Protein AF-0000000083107211 (afdb_homodimer)

Foldseek 3Di:
DFLQDDDDLACLLVCCVVPVVVSVVLVVLVCCLVPVAPDQPLLLLLLQLLLLVVLVQQQSLQEAEPCQVVSVNDVVSSVCSVVLPPDPPDDLSSSLLSVCSNCVLPPVVVVVVPVVSVVSNVVNDDPSNVVSSNSSSVSSSVVRNVCVVRVGSNVYHHYHYDPD/DFLQDDDDLACLLVCCVVPVVVSVVLVVLVCCLVPVAPDQPLLLLLLQLLLLVVLVQQQSLQEAEPCQVVSVNDVVSSVCSVVLPPDPPDDLSSSLLSVCSNCVLPPVPVVVVPVVSVVSNVVNDDPSNVVSSNSSSVSSSVVRNVCVVRVGSNVYHHYHYDPD

Nearest PDB structures (foldseek):
  2gmy-assembly1_C  TM=8.625E-01  e=1.480E-05  Agrobacterium fabrum str. C58
  6ohi-assembly1_B  TM=7.925E-01  e=1.526E-04  Marinomonas mediterranea MMB-1
  6ohj-assembly1_B  TM=7.921E-01  e=2.507E-04  Marinomonas mediterranea MMB-1
  2prr-assembly1_E  TM=7.874E-01  e=6.437E-04  Cupriavidus pinatubonensis JMP134
  6k40-assembly3_C  TM=8.141E-01  e=7.701E-03  Deinococcus radiodurans R1 = ATCC 13939 = DSM 20539

Solvent-accessible surface area (backbone atoms only — not comparable to full-atom values): 17200 Å² total; per-residue (Å²): 123,30,76,65,49,83,61,61,62,81,37,77,63,55,63,28,70,47,28,52,65,50,38,51,24,49,48,48,29,50,49,28,48,76,72,63,47,82,58,55,65,50,36,47,49,40,19,51,39,29,33,17,58,75,46,63,13,48,31,54,55,45,45,44,50,66,55,24,59,87,59,69,39,48,70,67,58,63,74,40,32,91,38,48,91,68,52,82,91,52,53,70,60,34,33,51,35,26,49,50,28,44,29,58,72,74,38,37,71,61,52,47,70,35,62,68,60,53,56,59,45,57,75,66,36,55,49,42,47,46,44,42,48,42,54,42,45,17,49,50,51,16,52,30,40,39,33,36,47,37,43,48,39,65,83,24,75,41,68,44,74,62,91,123,122,29,76,63,48,81,62,60,61,83,38,78,62,56,63,29,70,46,29,53,64,50,37,51,24,49,49,49,27,50,49,28,48,76,72,63,49,82,57,55,64,49,36,47,48,40,19,49,40,29,32,17,57,74,46,64,14,49,30,55,56,46,46,44,50,67,55,25,58,87,58,68,38,49,70,67,58,63,74,39,34,90,38,48,89,67,52,80,91,52,54,71,60,32,32,50,35,25,48,49,26,43,28,59,71,74,39,38,71,60,53,48,70,35,61,69,58,52,56,59,44,58,76,66,36,54,50,42,47,46,42,40,50,41,53,42,44,17,50,50,51,14,52,30,40,40,32,37,46,37,44,48,39,65,82,24,75,41,67,46,74,60,91,121

Sequence (328 aa):
MSRIGTFAEDDLAGWFAKSPDLGAAIGGFSQAVYNKSRLPMRTREIARAVIAHDNECVVCVNTRDEDGLAAGVDEELYEHALQWRTWPGYSEQERLAAEFAHRFATEHTKLREDEDFWSRCSEHFSDELLADLALSCALWVGMGRVLRTLDIGQACKLTLPSRAMSRIGTFAEDDLAGWFAKSPDLGAAIGGFSQAVYNKSRLPMRTREIARAVIAHDNECVVCVNTRDEDGLAAGVDEELYEHALQWRTWPGYSEQERLAAEFAHRFATEHTKLREDEDFWSRCSEHFSDELLADLALSCALWVGMGRVLRTLDIGQACKLTLPSRA

Secondary structure (DSSP, 8-state):
-BTTB---TT-TTGGGGGSHHHHHHHHHHHHHHHHH--S-HHHHHHHHHHHHHHHT-HHHHTEEETTTGGGT--HHHHHTGGGTTT-TTS-HHHHHHHHHHHHHHH-HHHHHH-HHHHHHHHTT--HHHHHHHHHHHHHHHHHHHHHHHTT-STT--EEEPP--/-BTTB---TT-TTGGGGGSHHHHHHHHHHHHHHHHH--S-HHHHHHHHHHHHHHHT-HHHHTEEETTTGGGT--HHHHHTGGGTTT-TTS-HHHHHHHHHHHHHHH-HHHHHH-HHHHHHHHTT--HHHHHHHHHHHHHHHHHHHHHHHTT-STT--EEEPP--

Radius of gyration: 19.02 Å; Cα contacts (8 Å, |Δi|>4): 498; chains: 2; bounding box: 47×56×48 Å

InterPro domains:
  IPR003779 Alkyl hydroperoxide reductase AhpD/CMD-like [PF02627] (20-101)
  IPR029032 AhpD-like [G3DSA:1.20.1290.10] (13-157)
  IPR029032 AhpD-like [SSF69118] (11-152)

Structure (mmCIF, N/CA/C/O backbone):
data_AF-0000000083107211-model_v1
#
loop_
_entity.id
_entity.type
_entity.pdbx_description
1 polymer 'Carboxymuconolactone decarboxylase'
#
loop_
_atom_site.group_PDB
_atom_site.id
_atom_site.type_symbol
_atom_site.label_atom_id
_atom_site.label_alt_id
_atom_site.label_comp_id
_atom_site.label_asym_id
_atom_site.label_entity_id
_atom_site.label_seq_id
_atom_site.pdbx_PDB_ins_code
_atom_site.Cartn_x
_atom_site.Cartn_y
_atom_site.Cartn_z
_atom_site.occupancy
_atom_site.B_iso_or_equiv
_atom_site.auth_seq_id
_atom_site.auth_comp_id
_atom_site.auth_asym_id
_atom_site.auth_atom_id
_atom_site.pdbx_PDB_model_num
ATOM 1 N N . MET A 1 1 ? 23.393 5.705 -0.661 1 77.23 1 MET A N 1
ATOM 2 C CA . MET A 1 1 ? 22.838 5.815 0.685 1 77.23 1 MET A CA 1
ATOM 3 C C . MET A 1 1 ? 21.334 6.058 0.636 1 77.23 1 MET A C 1
ATOM 5 O O . MET A 1 1 ? 20.833 6.693 -0.293 1 77.23 1 MET A O 1
ATOM 9 N N . SER A 1 2 ? 20.668 5.495 1.662 1 86.13 2 SER A N 1
ATOM 10 C CA . SER A 1 2 ? 19.221 5.684 1.669 1 86.13 2 SER A CA 1
ATOM 11 C C . SER A 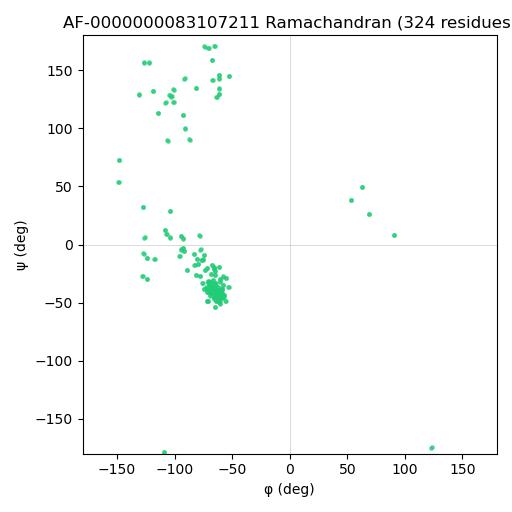1 2 ? 18.852 7.112 2.059 1 86.13 2 SER A C 1
ATOM 13 O O . SER A 1 2 ? 19.712 7.887 2.484 1 86.13 2 SER A O 1
ATOM 15 N N . ARG A 1 3 ? 17.643 7.478 1.915 1 89.64 3 ARG A N 1
ATOM 16 C CA . ARG A 1 3 ? 17.163 8.819 2.235 1 89.64 3 ARG A CA 1
ATOM 17 C C . ARG A 1 3 ? 17.035 9.01 3.743 1 89.64 3 ARG A C 1
ATOM 19 O O . ARG A 1 3 ? 16.898 10.138 4.221 1 89.64 3 ARG A O 1
ATOM 26 N N . ILE A 1 4 ? 17.117 7.851 4.479 1 90.19 4 ILE A N 1
ATOM 27 C CA . ILE A 1 4 ? 16.891 7.991 5.913 1 90.19 4 ILE A CA 1
ATOM 28 C C . ILE A 1 4 ? 18.048 7.357 6.683 1 90.19 4 ILE A C 1
ATOM 30 O O . ILE A 1 4 ? 17.836 6.703 7.706 1 90.19 4 ILE A O 1
ATOM 34 N N . GLY A 1 5 ? 19.202 7.419 6.105 1 86.12 5 GLY A N 1
ATOM 35 C CA . GLY A 1 5 ? 20.389 6.965 6.812 1 86.12 5 GLY A CA 1
ATOM 36 C C . GLY A 1 5 ? 21.146 5.879 6.072 1 86.12 5 GLY A C 1
ATOM 37 O O . GLY A 1 5 ? 20.794 5.527 4.945 1 86.12 5 GLY A O 1
ATOM 38 N N . THR A 1 6 ? 22.093 5.458 6.76 1 80.54 6 THR A N 1
ATOM 39 C CA . THR A 1 6 ? 22.947 4.423 6.188 1 80.54 6 THR A CA 1
ATOM 40 C C . THR A 1 6 ? 22.691 3.078 6.861 1 80.54 6 THR A C 1
ATOM 42 O O . THR A 1 6 ? 22.682 2.984 8.09 1 80.54 6 THR A O 1
ATOM 45 N N . PHE A 1 7 ? 22.34 2.181 6.02 1 81.06 7 PHE A N 1
ATOM 46 C CA . PHE A 1 7 ? 22.127 0.824 6.509 1 81.06 7 PHE A CA 1
ATOM 47 C C . PHE A 1 7 ? 23.031 -0.162 5.777 1 81.06 7 PHE A C 1
ATOM 49 O O . PHE A 1 7 ? 23.477 0.108 4.66 1 81.06 7 PHE A O 1
ATOM 56 N N . ALA A 1 8 ? 23.225 -1.236 6.5 1 74.77 8 ALA A N 1
ATOM 57 C CA . ALA A 1 8 ? 23.985 -2.274 5.807 1 74.77 8 ALA A CA 1
ATOM 58 C C . ALA A 1 8 ? 23.243 -2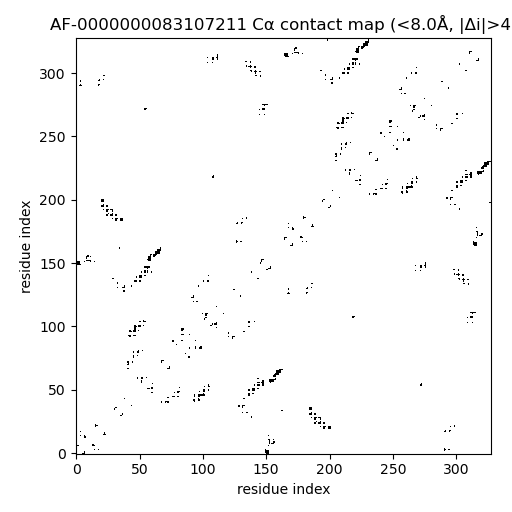.759 4.565 1 74.77 8 ALA A C 1
ATOM 60 O O . ALA A 1 8 ? 22.013 -2.848 4.564 1 74.77 8 ALA A O 1
ATOM 61 N N . GLU A 1 9 ? 23.93 -3.024 3.547 1 66.02 9 GLU A N 1
ATOM 62 C CA . GLU A 1 9 ? 23.362 -3.384 2.251 1 66.02 9 GLU A CA 1
ATOM 63 C C . GLU A 1 9 ? 22.465 -4.613 2.363 1 66.02 9 GLU A C 1
ATOM 65 O O . GLU A 1 9 ? 21.515 -4.768 1.592 1 66.02 9 GLU A O 1
ATOM 70 N N . ASP A 1 10 ? 22.77 -5.434 3.337 1 64.37 10 ASP A N 1
ATOM 71 C CA . ASP A 1 10 ? 22.042 -6.694 3.45 1 64.37 10 ASP A CA 1
ATOM 72 C C . ASP A 1 10 ? 21.069 -6.663 4.627 1 64.37 10 ASP A C 1
ATOM 74 O O . ASP A 1 10 ? 20.5 -7.692 4.996 1 64.37 10 ASP A O 1
ATOM 78 N N . ASP A 1 11 ? 20.982 -5.487 5.114 1 70.88 11 ASP A N 1
ATOM 79 C CA . ASP A 1 11 ? 20.106 -5.397 6.279 1 70.88 11 ASP A CA 1
ATOM 80 C C . ASP A 1 11 ? 18.794 -4.701 5.926 1 70.88 11 ASP A C 1
ATOM 82 O O . ASP A 1 11 ? 18.643 -3.498 6.147 1 70.88 11 ASP A O 1
ATOM 86 N N . LEU A 1 12 ? 17.875 -5.464 5.535 1 70 12 LEU A N 1
ATOM 87 C CA . LEU A 1 12 ? 16.578 -4.92 5.151 1 70 12 LEU A CA 1
ATOM 88 C C . LEU A 1 12 ? 15.803 -4.445 6.376 1 70 12 LEU A C 1
ATOM 90 O O . LEU A 1 12 ? 14.942 -3.569 6.27 1 70 12 LEU A O 1
ATOM 94 N N . ALA A 1 13 ? 16.219 -4.977 7.485 1 74.39 13 ALA A N 1
ATOM 95 C CA . ALA A 1 13 ? 15.439 -4.675 8.682 1 74.39 13 ALA A CA 1
ATOM 96 C C . ALA A 1 13 ? 16.039 -3.498 9.445 1 74.39 13 ALA A C 1
ATOM 98 O O . ALA A 1 13 ? 15.395 -2.93 10.33 1 74.39 13 ALA A O 1
ATOM 99 N N . GLY A 1 14 ? 17.177 -3.089 9.072 1 80.79 14 GLY A N 1
ATOM 100 C CA . GLY A 1 14 ? 17.851 -2.019 9.79 1 80.79 14 GLY A CA 1
ATOM 101 C C . GLY A 1 14 ? 17.067 -0.72 9.797 1 80.79 14 GLY A C 1
ATOM 102 O O . GLY A 1 14 ? 17.065 0.005 10.794 1 80.79 14 GLY A O 1
ATOM 103 N N . TRP A 1 15 ? 16.341 -0.537 8.725 1 83.42 15 TRP A N 1
ATOM 104 C CA . TRP A 1 15 ? 15.641 0.739 8.622 1 83.42 15 TRP A CA 1
ATOM 105 C C . TRP A 1 15 ? 14.406 0.756 9.516 1 83.42 15 TRP A C 1
ATOM 107 O O . TRP A 1 15 ? 13.877 1.824 9.835 1 83.42 15 TRP A O 1
ATOM 117 N N . PHE A 1 16 ? 14.004 -0.434 10.023 1 87.25 16 PHE A N 1
ATOM 118 C CA . PHE A 1 16 ? 12.874 -0.475 10.943 1 87.25 16 PHE A CA 1
ATOM 119 C C . PHE A 1 16 ? 13.211 0.237 12.248 1 87.25 16 PHE A C 1
ATOM 121 O O . PHE A 1 16 ? 12.315 0.675 12.972 1 87.25 16 PHE A O 1
ATOM 128 N N . ALA A 1 17 ? 14.482 0.366 12.488 1 88.81 17 ALA A N 1
ATOM 129 C CA . ALA A 1 17 ? 14.889 1.075 13.699 1 88.81 17 ALA A CA 1
ATOM 130 C C . ALA A 1 17 ? 14.482 2.544 13.637 1 88.81 17 ALA A C 1
ATOM 132 O O . ALA A 1 17 ? 14.317 3.193 14.673 1 88.81 17 ALA A O 1
ATOM 133 N N . LYS A 1 18 ? 14.288 3.054 12.427 1 93.46 18 LYS A N 1
ATOM 134 C CA . LYS A 1 18 ? 13.865 4.442 12.265 1 93.46 18 LYS A CA 1
ATOM 135 C C . LYS A 1 18 ? 12.397 4.617 12.644 1 93.46 18 LYS A C 1
ATOM 137 O O . LYS A 1 18 ? 11.957 5.728 12.948 1 93.46 18 LYS A O 1
ATOM 142 N N . SER A 1 19 ? 11.633 3.545 12.609 1 95.75 19 SER A N 1
ATOM 143 C CA . SER A 1 19 ? 10.224 3.544 12.989 1 95.75 19 SER A CA 1
ATOM 144 C C . SER A 1 19 ? 9.816 2.204 13.592 1 95.75 19 SER A C 1
ATOM 146 O O . SER A 1 19 ? 9.079 1.436 12.971 1 95.75 19 SER A O 1
ATOM 148 N N . PRO A 1 20 ? 10.23 1.943 14.758 1 95.57 20 PRO A N 1
ATOM 149 C CA . PRO A 1 20 ? 10.112 0.596 15.323 1 95.57 20 PRO A CA 1
ATOM 150 C C . PRO A 1 20 ? 8.665 0.115 15.403 1 95.57 20 PRO A C 1
ATOM 152 O O . PRO A 1 20 ? 8.38 -1.047 15.105 1 95.57 20 PRO A O 1
ATOM 155 N N . ASP A 1 21 ? 7.721 0.96 15.775 1 97.49 21 ASP A N 1
ATOM 156 C CA . ASP A 1 21 ? 6.333 0.533 15.929 1 97.49 21 ASP A CA 1
ATOM 157 C C . ASP A 1 21 ? 5.69 0.254 14.572 1 97.49 21 ASP A C 1
ATOM 159 O O . ASP A 1 21 ? 5.102 -0.809 14.365 1 97.49 21 ASP A O 1
ATOM 163 N N . LEU A 1 22 ? 5.834 1.181 13.618 1 98.16 22 LEU A N 1
ATOM 164 C CA . LEU A 1 22 ? 5.235 0.984 12.302 1 98.16 22 LEU A CA 1
ATOM 165 C C . LEU A 1 22 ? 5.974 -0.101 11.525 1 98.16 22 LEU A C 1
ATOM 167 O O . LEU A 1 22 ? 5.357 -0.873 10.788 1 98.16 22 LEU A O 1
ATOM 171 N N . GLY A 1 23 ? 7.317 -0.106 11.696 1 97.05 23 GLY A N 1
ATOM 172 C CA . GLY A 1 23 ? 8.101 -1.159 11.071 1 97.05 23 GLY A CA 1
ATOM 173 C C . GLY A 1 23 ? 7.706 -2.55 11.531 1 97.05 23 GLY A C 1
ATOM 174 O O . GLY A 1 23 ? 7.56 -3.461 10.714 1 97.05 23 GLY A O 1
ATOM 175 N N . ALA A 1 24 ? 7.526 -2.717 12.841 1 96.77 24 ALA A N 1
ATOM 176 C CA . ALA A 1 24 ? 7.096 -4.006 13.377 1 96.77 24 ALA A CA 1
ATOM 177 C C . ALA A 1 24 ? 5.714 -4.385 12.852 1 96.77 24 ALA A C 1
ATOM 179 O O . ALA A 1 24 ? 5.45 -5.555 12.567 1 96.77 24 ALA A O 1
ATOM 180 N N . ALA A 1 25 ? 4.844 -3.46 12.74 1 97.85 25 ALA A N 1
ATOM 181 C CA . ALA A 1 25 ? 3.469 -3.717 12.319 1 97.85 25 ALA A CA 1
ATOM 182 C C . ALA A 1 25 ? 3.412 -4.126 10.85 1 97.85 25 ALA A C 1
ATOM 184 O O . ALA A 1 25 ? 2.719 -5.08 10.491 1 97.85 25 ALA A O 1
ATOM 185 N N . ILE A 1 26 ? 4.158 -3.434 9.962 1 97.82 26 ILE A N 1
ATOM 186 C CA . ILE A 1 26 ? 4.151 -3.844 8.562 1 97.82 26 ILE A CA 1
ATOM 187 C C . ILE A 1 26 ? 4.893 -5.17 8.409 1 97.82 26 ILE A C 1
ATOM 189 O O . ILE A 1 26 ? 4.542 -5.99 7.557 1 97.82 26 ILE A O 1
ATOM 193 N N . GLY A 1 27 ? 5.903 -5.379 9.265 1 96.38 27 GLY A N 1
ATOM 194 C CA . GLY A 1 27 ? 6.527 -6.692 9.3 1 96.38 27 GLY A CA 1
ATOM 195 C C . GLY A 1 27 ? 5.551 -7.808 9.623 1 96.38 27 GLY A C 1
ATOM 196 O O . GLY A 1 27 ? 5.596 -8.876 9.01 1 96.38 27 GLY A O 1
ATOM 197 N N . GLY A 1 28 ? 4.685 -7.597 10.622 1 97.04 28 GLY A N 1
ATOM 198 C CA . GLY A 1 28 ? 3.636 -8.554 10.936 1 97.04 28 GLY A CA 1
ATOM 199 C C . GLY A 1 28 ? 2.685 -8.797 9.78 1 97.04 28 GLY A C 1
ATOM 200 O O . GLY A 1 28 ? 2.281 -9.935 9.53 1 97.04 28 GLY A O 1
ATOM 201 N N . PHE A 1 29 ? 2.328 -7.764 9.099 1 98.36 29 PHE A N 1
ATOM 202 C CA . PHE A 1 29 ? 1.485 -7.887 7.916 1 98.36 29 PHE A CA 1
ATOM 203 C C . PHE A 1 29 ? 2.189 -8.694 6.832 1 98.36 29 PHE A C 1
ATOM 205 O O . PHE A 1 29 ? 1.584 -9.571 6.211 1 98.36 29 PHE A O 1
ATOM 212 N N . SER A 1 30 ? 3.471 -8.413 6.607 1 97.09 30 SER A N 1
ATOM 213 C CA . SER A 1 30 ? 4.269 -9.177 5.653 1 97.09 30 SER A CA 1
ATOM 214 C C . SER A 1 30 ? 4.294 -10.658 6.014 1 97.09 30 SER A C 1
ATOM 216 O O . SER A 1 30 ? 4.11 -11.517 5.149 1 97.09 30 SER A O 1
ATOM 218 N N . GLN A 1 31 ? 4.46 -10.931 7.269 1 96.96 31 GLN A N 1
ATOM 219 C CA . GLN A 1 31 ? 4.483 -12.32 7.716 1 96.96 31 GLN A CA 1
ATOM 220 C C . GLN A 1 31 ? 3.154 -13.013 7.425 1 96.96 31 GLN A C 1
ATOM 222 O O . GLN A 1 31 ? 3.131 -14.169 7 1 96.96 31 GLN A O 1
ATOM 227 N N . ALA A 1 32 ? 2.049 -12.345 7.66 1 98.06 32 ALA A N 1
ATOM 228 C CA . ALA A 1 32 ? 0.735 -12.922 7.39 1 98.06 32 ALA A CA 1
ATOM 229 C C . ALA A 1 32 ? 0.56 -13.215 5.902 1 98.06 32 ALA A C 1
ATOM 231 O O . ALA A 1 32 ? 0.06 -14.279 5.527 1 98.06 32 ALA A O 1
ATOM 232 N N . VAL A 1 33 ? 0.98 -12.342 5.031 1 98.13 33 VAL A N 1
ATOM 233 C CA . VAL A 1 33 ? 0.833 -12.482 3.586 1 98.13 33 VAL A CA 1
ATOM 234 C C . VAL A 1 33 ? 1.633 -13.688 3.1 1 98.13 33 VAL A C 1
ATOM 236 O O . VAL A 1 33 ? 1.146 -14.478 2.287 1 98.13 33 VAL A O 1
ATOM 239 N N . TYR A 1 34 ? 2.782 -13.898 3.631 1 97.2 34 TYR A N 1
ATOM 240 C CA . TYR A 1 34 ? 3.661 -14.928 3.088 1 97.2 34 TYR A CA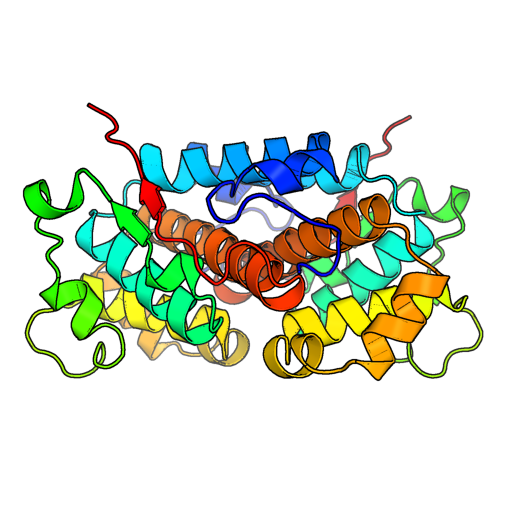 1
ATOM 241 C C . TYR A 1 34 ? 3.402 -16.273 3.756 1 97.2 34 TYR A C 1
ATOM 243 O O . TYR A 1 34 ? 3.607 -17.325 3.146 1 97.2 34 TYR A O 1
ATOM 251 N N . ASN A 1 35 ? 2.812 -16.273 4.972 1 96.72 35 ASN A N 1
ATOM 252 C CA . ASN A 1 35 ? 2.758 -17.531 5.709 1 96.72 35 ASN A CA 1
ATOM 253 C C . ASN A 1 35 ? 1.32 -17.982 5.945 1 96.72 35 ASN A C 1
ATOM 255 O O . ASN A 1 35 ? 1.077 -19.134 6.31 1 96.72 35 ASN A O 1
ATOM 259 N N . LYS A 1 36 ? 0.401 -17.109 5.708 1 97.12 36 LYS A N 1
ATOM 260 C CA . LYS A 1 36 ? -0.964 -17.471 6.081 1 97.12 36 LYS A CA 1
ATOM 261 C C . LYS A 1 36 ? -1.917 -17.308 4.901 1 97.12 36 LYS A C 1
ATOM 263 O O . LYS A 1 36 ? -3.101 -17.638 5.002 1 97.12 36 LYS A O 1
ATOM 268 N N . SER A 1 37 ? -1.45 -16.728 3.789 1 96.79 37 SER A N 1
ATOM 269 C CA . SER A 1 37 ? -2.282 -16.577 2.6 1 96.79 37 SER A CA 1
ATOM 270 C C . SER A 1 37 ? -2.722 -17.932 2.057 1 96.79 37 SER A C 1
ATOM 272 O O . SER A 1 37 ? -1.956 -18.897 2.085 1 96.79 37 SER A O 1
ATOM 274 N N . ARG A 1 38 ? -3.92 -18.034 1.499 1 97.89 38 ARG A N 1
ATOM 275 C CA . ARG A 1 38 ? -4.46 -19.265 0.93 1 97.89 38 ARG A CA 1
ATOM 276 C C . ARG A 1 38 ? -4.134 -19.371 -0.556 1 97.89 38 ARG A C 1
ATOM 278 O O . ARG A 1 38 ? -4.406 -20.396 -1.184 1 97.89 38 ARG A O 1
ATOM 285 N N . LEU A 1 39 ? -3.531 -18.312 -1.16 1 98.08 39 LEU A N 1
ATOM 286 C CA . LEU A 1 39 ? -3.163 -18.344 -2.572 1 98.08 39 LEU A CA 1
ATOM 287 C C . LEU A 1 39 ? -2.15 -19.451 -2.844 1 98.08 39 LEU A C 1
ATOM 289 O O . LEU A 1 39 ? -1.179 -19.606 -2.101 1 98.08 39 LEU A O 1
ATOM 293 N N . PRO A 1 40 ? -2.386 -20.233 -3.943 1 97.79 40 PRO A N 1
ATOM 294 C CA . PRO A 1 40 ? -1.282 -21.101 -4.359 1 97.79 40 PRO A CA 1
ATOM 295 C C . PRO A 1 40 ? 0.026 -20.339 -4.557 1 97.79 40 PRO A C 1
ATOM 297 O O . PRO A 1 40 ? 0.016 -19.206 -5.046 1 97.79 40 PRO A O 1
ATOM 300 N N . MET A 1 41 ? 1.128 -20.946 -4.247 1 97.42 41 MET A N 1
ATOM 301 C CA . MET A 1 41 ? 2.408 -20.245 -4.196 1 97.42 41 MET A CA 1
ATOM 302 C C . MET A 1 41 ? 2.755 -19.645 -5.554 1 97.42 41 MET A C 1
ATOM 304 O O . MET A 1 41 ? 3.226 -18.509 -5.635 1 97.42 41 MET A O 1
ATOM 308 N N . ARG A 1 42 ? 2.53 -20.331 -6.612 1 98.23 42 ARG A N 1
ATOM 309 C CA . ARG A 1 42 ? 2.851 -19.816 -7.939 1 98.23 42 ARG A CA 1
ATOM 310 C C . ARG A 1 42 ? 2.008 -18.588 -8.268 1 98.23 42 ARG A C 1
ATOM 312 O O . ARG A 1 42 ? 2.507 -17.626 -8.856 1 98.23 42 ARG A O 1
ATOM 319 N N . THR A 1 43 ? 0.69 -18.623 -7.856 1 98.68 43 THR A N 1
ATOM 320 C CA . THR A 1 43 ? -0.214 -17.499 -8.073 1 98.68 43 THR A CA 1
ATOM 321 C C . THR A 1 43 ? 0.24 -16.279 -7.277 1 98.68 43 THR A C 1
ATOM 323 O O . THR A 1 43 ? 0.309 -15.171 -7.814 1 98.68 43 THR A O 1
ATOM 326 N N . ARG A 1 44 ? 0.647 -16.512 -6.092 1 98.47 44 ARG A N 1
ATOM 327 C CA . ARG A 1 44 ? 1.122 -15.437 -5.227 1 98.47 44 ARG A CA 1
ATOM 328 C C . ARG A 1 44 ? 2.404 -14.819 -5.775 1 98.47 44 ARG A C 1
ATOM 330 O O . ARG A 1 44 ? 2.518 -13.595 -5.871 1 98.47 44 ARG A O 1
ATOM 337 N N . GLU A 1 45 ? 3.32 -15.607 -6.196 1 98.59 45 GLU A N 1
ATOM 338 C CA . GLU A 1 45 ? 4.648 -15.128 -6.569 1 98.59 45 GLU A CA 1
ATOM 339 C C . GLU A 1 45 ? 4.61 -14.375 -7.896 1 98.59 45 GLU A C 1
ATOM 341 O O . GLU A 1 45 ? 5.35 -13.409 -8.089 1 98.59 45 GLU A O 1
ATOM 346 N N . ILE A 1 46 ? 3.806 -14.824 -8.809 1 98.84 46 ILE A N 1
ATOM 347 C CA . ILE A 1 46 ? 3.767 -14.088 -10.068 1 98.84 46 ILE A CA 1
ATOM 348 C C . ILE A 1 46 ? 3.124 -12.72 -9.847 1 98.84 46 ILE A C 1
ATOM 350 O O . ILE A 1 46 ? 3.568 -11.72 -10.415 1 98.84 46 ILE A O 1
ATOM 354 N N . ALA A 1 47 ? 2.044 -12.644 -9.016 1 98.9 47 ALA A N 1
ATOM 355 C CA . ALA A 1 47 ? 1.456 -11.35 -8.675 1 98.9 47 ALA A CA 1
ATOM 356 C C . ALA A 1 47 ? 2.483 -10.44 -8.007 1 98.9 47 ALA A C 1
ATOM 358 O O . ALA A 1 47 ? 2.612 -9.268 -8.369 1 98.9 47 ALA A O 1
ATOM 359 N N . ARG A 1 48 ? 3.254 -10.989 -7.084 1 98.8 48 ARG A N 1
ATOM 360 C CA . ARG A 1 48 ? 4.29 -10.239 -6.379 1 98.8 48 ARG A CA 1
ATOM 361 C C . ARG A 1 48 ? 5.34 -9.71 -7.351 1 98.8 48 ARG A C 1
ATOM 363 O O . ARG A 1 48 ? 5.723 -8.541 -7.282 1 98.8 48 ARG A O 1
ATOM 370 N N . ALA A 1 49 ? 5.809 -10.543 -8.22 1 98.76 49 ALA A N 1
ATOM 371 C CA . ALA A 1 49 ? 6.866 -10.183 -9.162 1 98.76 49 ALA A CA 1
ATOM 372 C C . ALA A 1 49 ? 6.412 -9.065 -10.096 1 98.76 49 ALA A C 1
ATOM 374 O O . ALA A 1 49 ? 7.177 -8.143 -10.389 1 98.76 49 ALA A O 1
ATOM 375 N N . VAL A 1 50 ? 5.174 -9.132 -10.55 1 98.88 50 VAL A N 1
ATOM 376 C CA . VAL A 1 50 ? 4.645 -8.117 -11.455 1 98.88 50 VAL A CA 1
ATOM 377 C C . VAL A 1 50 ? 4.603 -6.765 -10.747 1 98.88 50 VAL A C 1
ATOM 379 O O . VAL A 1 50 ? 5.054 -5.756 -11.294 1 98.88 50 VAL A O 1
ATOM 382 N N . ILE A 1 51 ? 4.178 -6.702 -9.501 1 98.78 51 ILE A N 1
ATOM 383 C CA . ILE A 1 51 ? 4.106 -5.451 -8.754 1 98.78 51 ILE A CA 1
ATOM 384 C C . ILE A 1 51 ? 5.516 -4.946 -8.457 1 98.78 51 ILE A C 1
ATOM 386 O O . ILE A 1 51 ? 5.766 -3.738 -8.476 1 98.78 51 ILE A O 1
ATOM 390 N N . ALA A 1 52 ? 6.435 -5.882 -8.178 1 98.4 52 ALA A N 1
ATOM 391 C CA . ALA A 1 52 ? 7.819 -5.484 -7.935 1 98.4 52 ALA A CA 1
ATOM 392 C C . ALA A 1 52 ? 8.385 -4.713 -9.124 1 98.4 52 ALA A C 1
ATOM 394 O O . ALA A 1 52 ? 9.05 -3.689 -8.948 1 98.4 52 ALA A O 1
ATOM 395 N N . HIS A 1 53 ? 8.107 -5.19 -10.312 1 98.49 53 HIS A N 1
ATOM 396 C CA . HIS A 1 53 ? 8.561 -4.51 -11.52 1 98.49 53 HIS A CA 1
ATOM 397 C C . HIS A 1 53 ? 7.859 -3.168 -11.694 1 98.49 53 HIS A C 1
ATOM 399 O O . HIS A 1 53 ? 8.493 -2.173 -12.054 1 98.49 53 HIS A O 1
ATOM 405 N N . ASP A 1 54 ? 6.551 -3.14 -11.4 1 98.25 54 ASP A N 1
ATOM 406 C CA . ASP A 1 54 ? 5.793 -1.9 -11.537 1 98.25 54 ASP A CA 1
ATOM 407 C C . ASP A 1 54 ? 6.294 -0.839 -10.56 1 98.25 54 ASP A C 1
ATOM 409 O O . ASP A 1 54 ? 6.286 0.354 -10.872 1 98.25 54 ASP A O 1
ATOM 413 N N . ASN A 1 55 ? 6.74 -1.281 -9.411 1 97.97 55 ASN A N 1
ATOM 414 C CA . ASN A 1 55 ? 7.278 -0.376 -8.402 1 97.97 55 ASN A CA 1
ATOM 415 C C . ASN A 1 55 ? 8.723 0.008 -8.705 1 97.97 55 ASN A C 1
ATOM 417 O O . ASN A 1 55 ? 9.278 0.907 -8.071 1 97.97 55 ASN A O 1
ATOM 421 N N . GLU A 1 56 ? 9.362 -0.723 -9.66 1 97.18 56 GLU A N 1
ATOM 422 C CA . GLU A 1 56 ? 10.796 -0.59 -9.901 1 97.18 56 GLU A CA 1
ATOM 423 C C . GLU A 1 56 ? 11.592 -0.779 -8.612 1 97.18 56 GLU A C 1
ATOM 425 O O . GLU A 1 56 ? 12.512 -0.01 -8.327 1 97.18 56 GLU A O 1
ATOM 430 N N . CYS A 1 57 ? 11.187 -1.661 -7.792 1 95.87 57 CYS A N 1
ATOM 431 C CA . CYS A 1 57 ? 11.848 -1.983 -6.532 1 95.87 57 CYS A CA 1
ATOM 432 C C . CYS A 1 57 ? 12.833 -3.132 -6.711 1 95.87 57 CYS A C 1
ATOM 434 O O . CYS A 1 57 ? 12.428 -4.289 -6.837 1 95.87 57 CYS A O 1
ATOM 436 N N . VAL A 1 58 ? 14.082 -2.897 -6.616 1 93.19 58 VAL A N 1
ATOM 437 C CA . VAL A 1 58 ? 15.135 -3.848 -6.959 1 93.19 58 VAL A CA 1
ATOM 438 C C . VAL A 1 58 ? 15.138 -5 -5.956 1 93.19 58 VAL A C 1
ATOM 440 O O . VAL A 1 58 ? 15.218 -6.168 -6.343 1 93.19 58 VAL A O 1
ATOM 443 N N . VAL A 1 59 ? 14.953 -4.709 -4.695 1 92.47 59 VAL A N 1
ATOM 444 C CA . VAL A 1 59 ? 14.955 -5.764 -3.687 1 92.47 59 VAL A CA 1
ATOM 445 C C . VAL A 1 59 ? 13.741 -6.67 -3.884 1 92.47 59 VAL A C 1
ATOM 447 O O . VAL A 1 59 ? 13.834 -7.888 -3.718 1 92.47 59 VAL A O 1
ATOM 450 N N . CYS A 1 60 ? 12.605 -6.146 -4.258 1 96.17 60 CYS A N 1
ATOM 451 C CA . CYS A 1 60 ? 11.395 -6.933 -4.473 1 96.17 60 CYS A CA 1
ATOM 452 C C . CYS A 1 60 ? 11.531 -7.816 -5.707 1 96.17 60 CYS A C 1
ATOM 454 O O . CYS A 1 60 ? 11.073 -8.96 -5.71 1 96.17 60 CYS A O 1
ATOM 456 N N . VAL A 1 61 ? 12.196 -7.277 -6.746 1 96.75 61 VAL A N 1
ATOM 457 C CA . VAL A 1 61 ? 12.419 -8.037 -7.971 1 96.75 61 VAL A CA 1
ATOM 458 C C . VAL A 1 61 ? 13.378 -9.193 -7.695 1 96.75 61 VAL A C 1
ATOM 460 O O . VAL A 1 61 ? 13.203 -10.293 -8.223 1 96.75 61 VAL A O 1
ATOM 463 N N . ASN A 1 62 ? 14.288 -8.995 -6.802 1 94.43 62 ASN A N 1
ATOM 464 C CA . ASN A 1 62 ? 15.331 -9.975 -6.519 1 94.43 62 ASN A CA 1
ATOM 465 C C . ASN A 1 62 ? 14.942 -10.889 -5.361 1 94.43 62 ASN A C 1
ATOM 467 O O . ASN A 1 62 ? 15.754 -11.693 -4.899 1 94.43 62 ASN A O 1
ATOM 471 N N . THR A 1 63 ? 13.815 -10.842 -4.884 1 94.98 63 THR A N 1
ATOM 472 C CA . THR A 1 63 ? 13.34 -11.681 -3.79 1 94.98 63 THR A CA 1
ATOM 473 C C . THR A 1 63 ? 12.91 -13.051 -4.307 1 94.98 63 THR A C 1
ATOM 475 O O . THR A 1 63 ? 12.258 -13.151 -5.348 1 94.98 63 THR A O 1
ATOM 478 N N . ARG A 1 64 ? 13.336 -14.095 -3.602 1 96.22 64 ARG A N 1
ATOM 479 C CA . ARG A 1 64 ? 12.902 -15.466 -3.853 1 96.22 64 ARG A CA 1
ATOM 480 C C . ARG A 1 64 ? 12.375 -16.115 -2.577 1 96.22 64 ARG A C 1
ATOM 482 O O . ARG A 1 64 ? 12.636 -15.63 -1.474 1 96.22 64 ARG A O 1
ATOM 489 N N . ASP A 1 65 ? 11.577 -17.087 -2.806 1 94.73 65 ASP A N 1
ATOM 490 C CA . ASP A 1 65 ? 11.063 -17.883 -1.696 1 94.73 65 ASP A CA 1
ATOM 491 C C . ASP A 1 65 ? 11.816 -19.206 -1.574 1 94.73 65 ASP A C 1
ATOM 493 O O . ASP A 1 65 ? 11.848 -19.997 -2.519 1 94.73 65 ASP A O 1
ATOM 497 N N . GLU A 1 66 ? 12.38 -19.418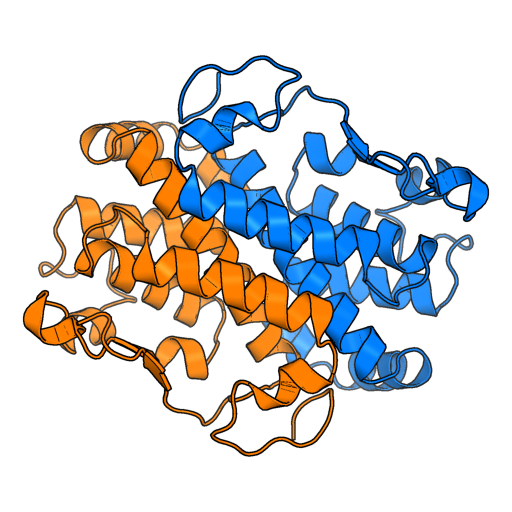 -0.413 1 94.83 66 GLU A N 1
ATOM 498 C CA . GLU A 1 66 ? 13.179 -20.621 -0.198 1 94.83 66 GLU A CA 1
ATOM 499 C C . GLU A 1 66 ? 12.379 -21.88 -0.516 1 94.83 66 GLU A C 1
ATOM 501 O O . GLU A 1 66 ? 12.936 -22.874 -0.988 1 94.83 66 GLU A O 1
ATOM 506 N N . ASP A 1 67 ? 11.128 -21.867 -0.378 1 96.19 67 ASP A N 1
ATOM 507 C CA . ASP A 1 67 ? 10.26 -23.013 -0.635 1 96.19 67 ASP A CA 1
ATOM 508 C C . ASP A 1 67 ? 9.728 -22.989 -2.066 1 96.19 67 ASP A C 1
ATOM 510 O O . ASP A 1 67 ? 8.891 -23.814 -2.437 1 96.19 67 ASP A O 1
ATOM 514 N N . GLY A 1 68 ? 10.183 -22.037 -2.858 1 95.96 68 GLY A N 1
ATOM 515 C CA . GLY A 1 68 ? 9.628 -21.784 -4.178 1 95.96 68 GLY A CA 1
ATOM 516 C C . GLY A 1 68 ? 9.772 -22.964 -5.121 1 95.96 68 GLY A C 1
ATOM 517 O O . GLY A 1 68 ? 8.787 -23.427 -5.7 1 95.96 68 GLY A O 1
ATOM 518 N N . LEU A 1 69 ? 10.927 -23.503 -5.188 1 94.82 69 LEU A N 1
ATOM 519 C CA . LEU A 1 69 ? 11.181 -24.569 -6.151 1 94.82 69 LEU A CA 1
ATOM 520 C C . LEU A 1 69 ? 10.309 -25.785 -5.859 1 94.82 69 LEU A C 1
ATOM 522 O O . LEU A 1 69 ? 9.753 -26.391 -6.778 1 94.82 69 LEU A O 1
ATOM 526 N N . ALA A 1 70 ? 10.154 -26.123 -4.592 1 95.18 70 ALA A N 1
ATOM 527 C CA . ALA A 1 70 ? 9.342 -27.269 -4.189 1 95.18 70 ALA A CA 1
ATOM 528 C C . ALA A 1 70 ? 7.87 -27.042 -4.52 1 95.18 70 ALA A C 1
ATOM 530 O O . ALA A 1 70 ? 7.114 -27.998 -4.706 1 95.18 70 ALA A O 1
ATOM 531 N N . ALA A 1 71 ? 7.531 -25.796 -4.705 1 95.04 71 ALA A N 1
ATOM 532 C CA . ALA A 1 71 ? 6.14 -25.447 -4.98 1 95.04 71 ALA A CA 1
ATOM 533 C C . ALA A 1 71 ? 5.939 -25.114 -6.456 1 95.04 71 ALA A C 1
ATOM 535 O O . ALA A 1 71 ? 4.893 -24.588 -6.844 1 95.04 71 ALA A O 1
ATOM 536 N N . GLY A 1 72 ? 7.024 -25.326 -7.254 1 95.74 72 GLY A N 1
ATOM 537 C CA . GLY A 1 72 ? 6.909 -25.129 -8.69 1 95.74 72 GLY A CA 1
ATOM 538 C C . GLY A 1 72 ? 7.249 -23.716 -9.128 1 95.74 72 GLY A C 1
ATOM 539 O O . GLY A 1 72 ? 6.985 -23.334 -10.269 1 95.74 72 GLY A O 1
ATOM 540 N N . VAL A 1 73 ? 7.736 -22.992 -8.185 1 97.61 73 VAL A N 1
ATOM 541 C CA . VAL A 1 73 ? 8.189 -21.646 -8.523 1 97.61 73 VAL A CA 1
ATOM 542 C C . VAL A 1 73 ? 9.666 -21.68 -8.909 1 97.61 73 VAL A C 1
ATOM 544 O O . VAL A 1 73 ? 10.542 -21.59 -8.045 1 97.61 73 VAL A O 1
ATOM 547 N N . ASP A 1 74 ? 9.917 -21.678 -10.185 1 96.27 74 ASP A N 1
ATOM 548 C CA . ASP A 1 74 ? 11.29 -21.68 -10.68 1 96.27 74 ASP A CA 1
ATOM 549 C C . ASP A 1 74 ? 11.654 -20.33 -11.296 1 96.27 74 ASP A C 1
ATOM 551 O O . ASP A 1 74 ? 10.84 -19.405 -11.301 1 96.27 74 ASP A O 1
ATOM 555 N N . GLU A 1 75 ? 12.868 -20.257 -11.788 1 97.12 75 GLU A N 1
ATOM 556 C CA . GLU A 1 75 ? 13.354 -18.97 -12.279 1 97.12 75 GLU A CA 1
ATOM 557 C C . GLU A 1 75 ? 12.606 -18.542 -13.538 1 97.12 75 GLU A C 1
ATOM 559 O O . GLU A 1 75 ? 12.515 -17.349 -13.836 1 97.12 75 GLU A O 1
ATOM 564 N N . GLU A 1 76 ? 12.038 -19.458 -14.33 1 97.54 76 GLU A N 1
ATOM 565 C CA . GLU A 1 76 ? 11.275 -19.121 -15.528 1 97.54 76 GLU A CA 1
ATOM 566 C C . GLU A 1 76 ? 10.041 -18.293 -15.182 1 97.54 76 GLU A C 1
ATOM 568 O O . GLU A 1 76 ? 9.653 -17.401 -15.938 1 97.54 76 GLU A O 1
ATOM 573 N N . LEU A 1 77 ? 9.466 -18.654 -14.046 1 98.21 77 LEU A N 1
ATOM 574 C CA . LEU A 1 77 ? 8.314 -17.879 -13.599 1 98.21 77 LEU A CA 1
ATOM 575 C C . LEU A 1 77 ? 8.677 -16.405 -13.448 1 98.21 77 LEU A C 1
ATOM 577 O O . LEU A 1 77 ? 7.946 -15.53 -13.919 1 98.21 77 LEU A O 1
ATOM 581 N N . TYR A 1 78 ? 9.792 -16.105 -12.848 1 97.84 78 TYR A N 1
ATOM 582 C CA . TYR A 1 78 ? 10.228 -14.738 -12.588 1 97.84 78 TYR A CA 1
ATOM 583 C C . TYR A 1 78 ? 10.715 -14.068 -13.867 1 97.84 78 TYR A C 1
ATOM 585 O O . TYR A 1 78 ? 10.451 -12.885 -14.094 1 97.84 78 TYR A O 1
ATOM 593 N N . GLU A 1 79 ? 11.388 -14.803 -14.686 1 97.83 79 GLU A N 1
ATOM 594 C CA . GLU A 1 79 ? 11.986 -14.263 -15.904 1 97.83 79 GLU A CA 1
ATOM 595 C C . GLU A 1 79 ? 10.914 -13.771 -16.873 1 97.83 79 GLU A C 1
ATOM 597 O O . GLU A 1 79 ? 11.149 -12.839 -17.645 1 97.83 79 GLU A O 1
ATOM 602 N N . HIS A 1 80 ? 9.72 -14.332 -16.785 1 98.52 80 HIS A N 1
ATOM 603 C CA . HIS A 1 80 ? 8.666 -13.993 -17.735 1 98.52 80 HIS A CA 1
ATOM 604 C C . HIS A 1 80 ? 7.58 -13.149 -17.076 1 98.52 80 HIS A C 1
ATOM 606 O O . HIS A 1 80 ? 6.486 -13 -17.624 1 98.52 80 HIS A O 1
ATOM 612 N N . ALA A 1 81 ? 7.83 -12.649 -15.927 1 98.37 81 ALA A N 1
ATOM 613 C CA . ALA A 1 81 ? 6.828 -11.906 -15.168 1 98.37 81 ALA A CA 1
ATOM 614 C C . ALA A 1 81 ? 6.231 -10.778 -16.005 1 98.37 81 ALA A C 1
ATOM 616 O O . ALA A 1 81 ? 5.024 -10.528 -15.951 1 98.37 81 ALA A O 1
ATOM 617 N N . LEU A 1 82 ? 6.966 -10.095 -16.859 1 97.59 82 LEU A N 1
ATOM 618 C CA . LEU A 1 82 ? 6.482 -8.977 -17.661 1 97.59 82 LEU A CA 1
ATOM 619 C C . LEU A 1 82 ? 5.781 -9.475 -18.921 1 97.59 82 LEU A C 1
ATOM 621 O O . LEU A 1 82 ? 5.167 -8.689 -19.646 1 97.59 82 LEU A O 1
ATOM 625 N N . GLN A 1 83 ? 5.864 -10.76 -19.17 1 98.44 83 GLN A N 1
ATOM 626 C CA . GLN A 1 83 ? 5.157 -11.383 -20.284 1 98.44 83 GLN A CA 1
ATOM 627 C C . GLN A 1 83 ? 3.938 -12.16 -19.797 1 98.44 83 GLN A C 1
ATOM 629 O O . GLN A 1 83 ? 3.564 -13.175 -20.389 1 98.44 83 GLN A O 1
ATOM 634 N N . TRP A 1 84 ? 3.369 -11.718 -18.687 1 97.92 84 TRP A N 1
ATOM 635 C CA . TRP A 1 84 ? 2.284 -12.463 -18.056 1 97.92 84 TRP A CA 1
ATOM 636 C C . TRP A 1 84 ? 1.085 -12.575 -18.991 1 97.92 84 TRP A C 1
ATOM 638 O O . TRP A 1 84 ? 0.301 -13.522 -18.895 1 97.92 84 TRP A O 1
ATOM 648 N N . ARG A 1 85 ? 0.96 -11.773 -19.964 1 97.79 85 ARG A N 1
ATOM 649 C CA . ARG A 1 85 ? -0.178 -11.806 -20.877 1 97.79 85 ARG A CA 1
ATOM 650 C C . ARG A 1 85 ? -0.037 -12.94 -21.886 1 97.79 85 ARG A C 1
ATOM 652 O O . ARG A 1 85 ? -1.036 -13.487 -22.358 1 97.79 85 ARG A O 1
ATOM 659 N N . THR A 1 86 ? 1.254 -13.315 -22.172 1 97.97 86 THR A N 1
ATOM 660 C CA . THR A 1 86 ? 1.408 -14.109 -23.386 1 97.97 86 THR A CA 1
ATOM 661 C C . THR A 1 86 ? 2.182 -15.392 -23.099 1 97.97 86 THR A C 1
ATOM 663 O O . THR A 1 86 ? 2.055 -16.377 -23.83 1 97.97 86 THR A O 1
ATOM 666 N N . TRP A 1 87 ? 3.031 -15.439 -22.116 1 98.13 87 TRP A N 1
ATOM 667 C CA . TRP A 1 87 ? 3.853 -16.618 -21.868 1 98.13 87 TRP A CA 1
ATOM 668 C C . TRP A 1 87 ? 2.983 -17.833 -21.562 1 98.13 87 TRP A C 1
ATOM 670 O O . TRP A 1 87 ? 2.094 -17.769 -20.709 1 98.13 87 TRP A O 1
ATOM 680 N N . PRO A 1 88 ? 3.198 -18.919 -22.199 1 98.15 88 PRO A N 1
ATOM 681 C CA . PRO A 1 88 ? 2.318 -20.081 -22.05 1 98.15 88 PRO A CA 1
ATOM 682 C C . PRO A 1 88 ? 2.522 -20.809 -20.724 1 98.15 88 PRO A C 1
ATOM 684 O O . PRO A 1 88 ? 1.729 -21.685 -20.368 1 98.15 88 PRO A O 1
ATOM 687 N N . GLY A 1 89 ? 3.543 -20.487 -19.939 1 98.03 89 GLY A N 1
ATOM 688 C CA . GLY A 1 89 ? 3.871 -21.193 -18.71 1 98.03 89 GLY A CA 1
ATOM 689 C C . GLY A 1 89 ? 2.963 -20.826 -17.551 1 98.03 89 GLY A C 1
ATOM 690 O O . GLY A 1 89 ? 3.029 -21.442 -16.485 1 98.03 89 GLY A O 1
ATOM 691 N N . TYR A 1 90 ? 2.059 -19.867 -17.778 1 98.56 90 TYR A N 1
ATOM 692 C CA . TYR A 1 90 ? 1.139 -19.477 -16.715 1 98.56 90 TYR A CA 1
ATOM 693 C C . TYR A 1 90 ? -0.232 -20.111 -16.92 1 98.56 90 TYR A C 1
ATOM 695 O O . TYR A 1 90 ? -0.73 -20.178 -18.046 1 98.56 90 TYR A O 1
ATOM 703 N N . SER A 1 91 ? -0.789 -20.679 -15.843 1 98.2 91 SER A N 1
ATOM 704 C CA . SER A 1 91 ? -2.199 -21.057 -15.858 1 98.2 91 SER A CA 1
ATOM 705 C C . SER A 1 91 ? -3.099 -19.831 -15.966 1 98.2 91 SER A C 1
ATOM 707 O O . SER A 1 91 ? -2.635 -18.699 -15.814 1 98.2 91 SER A O 1
ATOM 709 N N . GLU A 1 92 ? -4.335 -20.019 -16.17 1 98.26 92 GLU A N 1
ATOM 710 C CA . GLU A 1 92 ? -5.278 -18.908 -16.262 1 98.26 92 GLU A CA 1
ATOM 711 C C . GLU A 1 92 ? -5.383 -18.163 -14.934 1 98.26 92 GLU A C 1
ATOM 713 O O . GLU A 1 92 ? -5.46 -16.933 -14.911 1 98.26 92 GLU A O 1
ATOM 718 N N . GLN A 1 93 ? -5.418 -18.882 -13.797 1 98.69 93 GLN A N 1
ATOM 719 C CA . GLN A 1 93 ? -5.481 -18.234 -12.492 1 98.69 93 GLN A CA 1
ATOM 720 C C . GLN A 1 93 ? -4.251 -17.363 -12.249 1 98.69 93 GLN A C 1
ATOM 722 O O . GLN A 1 93 ? -4.366 -16.244 -11.746 1 98.69 93 GLN A O 1
ATOM 727 N N . GLU A 1 94 ? -3.04 -17.872 -12.646 1 98.78 94 GLU A N 1
ATOM 728 C CA . GLU A 1 94 ? -1.801 -17.112 -12.515 1 98.78 94 GLU A CA 1
ATOM 729 C C . GLU A 1 94 ? -1.831 -15.853 -13.376 1 98.78 94 GLU A C 1
ATOM 731 O O . GLU A 1 94 ? -1.437 -14.776 -12.925 1 98.78 94 GLU A O 1
ATOM 736 N N . ARG A 1 95 ? -2.331 -15.961 -14.543 1 98.8 95 ARG A N 1
ATOM 737 C CA . ARG A 1 95 ? -2.406 -14.829 -15.46 1 98.8 95 ARG A CA 1
ATOM 738 C C . ARG A 1 95 ? -3.356 -13.759 -14.932 1 98.8 95 ARG A C 1
ATOM 740 O O . ARG A 1 95 ? -3.069 -12.564 -15.03 1 98.8 95 ARG A O 1
ATOM 747 N N . LEU A 1 96 ? -4.472 -14.184 -14.387 1 98.83 96 LEU A N 1
ATOM 748 C CA . LEU A 1 96 ? -5.439 -13.247 -13.826 1 98.83 96 LEU A CA 1
ATOM 749 C C . LEU A 1 96 ? -4.877 -12.564 -12.584 1 98.83 96 LEU A C 1
ATOM 751 O O . LEU A 1 96 ? -5.109 -11.372 -12.367 1 98.83 96 LEU A O 1
ATOM 755 N N . ALA A 1 97 ? -4.107 -13.312 -11.782 1 98.9 97 ALA A N 1
ATOM 756 C CA . ALA A 1 97 ? -3.46 -12.712 -10.617 1 98.9 97 ALA A CA 1
ATOM 757 C C . ALA A 1 97 ? -2.439 -11.659 -11.039 1 98.9 97 ALA A C 1
ATOM 759 O O . ALA A 1 97 ? -2.352 -10.59 -10.429 1 98.9 97 ALA A O 1
ATOM 760 N N . ALA A 1 98 ? -1.694 -11.945 -12.074 1 98.92 98 ALA A N 1
ATOM 761 C CA . ALA A 1 98 ? -0.728 -10.992 -12.615 1 98.92 98 ALA A CA 1
ATOM 762 C C . ALA A 1 98 ? -1.427 -9.745 -13.148 1 98.92 98 ALA A C 1
ATOM 764 O O . ALA A 1 98 ? -0.972 -8.623 -12.913 1 98.92 98 ALA A O 1
ATOM 765 N N . GLU A 1 99 ? -2.484 -9.947 -13.847 1 98.86 99 GLU A N 1
ATOM 766 C CA . GLU A 1 99 ? -3.256 -8.83 -14.381 1 98.86 99 GLU A CA 1
ATOM 767 C C . GLU A 1 99 ? -3.821 -7.963 -13.26 1 98.86 99 GLU A C 1
ATOM 769 O O . GLU A 1 99 ? -3.73 -6.734 -13.312 1 98.86 99 GLU A O 1
ATOM 774 N N . PHE A 1 100 ? -4.397 -8.611 -12.283 1 98.89 100 PHE A N 1
ATOM 775 C CA . PHE A 1 100 ? -4.901 -7.883 -11.125 1 98.89 100 PHE A CA 1
ATOM 776 C C . PHE A 1 100 ? -3.797 -7.049 -10.487 1 98.89 100 PHE A C 1
ATOM 778 O O . PHE A 1 100 ? -3.984 -5.86 -10.222 1 98.89 100 PHE A O 1
ATOM 785 N N . ALA A 1 101 ? -2.665 -7.699 -10.275 1 98.92 101 ALA A N 1
ATOM 786 C CA . ALA A 1 101 ? -1.54 -7.046 -9.611 1 98.92 101 ALA A CA 1
ATOM 787 C C . ALA A 1 101 ? -1.063 -5.834 -10.405 1 98.92 101 ALA A C 1
ATOM 789 O O . ALA A 1 101 ? -0.885 -4.749 -9.846 1 98.92 101 ALA A O 1
ATOM 790 N N . HIS A 1 102 ? -0.91 -5.989 -11.692 1 98.88 102 HIS A N 1
ATOM 791 C CA . HIS A 1 102 ? -0.465 -4.9 -12.555 1 98.88 102 HIS A CA 1
ATOM 792 C C . HIS A 1 102 ? -1.447 -3.734 -12.521 1 98.88 102 HIS A C 1
ATOM 794 O O . HIS A 1 102 ? -1.046 -2.586 -12.316 1 98.88 102 HIS A O 1
ATOM 800 N N . ARG A 1 103 ? -2.688 -4.04 -12.659 1 98.77 103 ARG A N 1
ATOM 801 C CA . ARG A 1 103 ? -3.7 -2.994 -12.765 1 98.77 103 ARG A CA 1
ATOM 802 C C . ARG A 1 103 ? -3.983 -2.365 -11.405 1 98.77 103 ARG A C 1
ATOM 804 O O . ARG A 1 103 ? -4.279 -1.172 -11.317 1 98.77 103 ARG A O 1
ATOM 811 N N . PHE A 1 104 ? -3.886 -3.147 -10.367 1 98.75 104 PHE A N 1
ATOM 812 C CA . PHE A 1 104 ? -3.98 -2.634 -9.005 1 98.75 104 PHE A CA 1
ATOM 813 C C . PHE A 1 104 ? -2.897 -1.595 -8.742 1 98.75 104 PHE A C 1
ATOM 815 O O . PHE A 1 104 ? -3.155 -0.569 -8.109 1 98.75 104 PHE A O 1
ATOM 822 N N . ALA A 1 105 ? -1.712 -1.827 -9.271 1 98.49 105 ALA A N 1
ATOM 823 C CA . ALA A 1 105 ? -0.565 -0.956 -9.028 1 98.49 105 ALA A CA 1
ATOM 824 C C . ALA A 1 105 ? -0.607 0.271 -9.935 1 98.49 105 ALA A C 1
ATOM 826 O O . ALA A 1 105 ? -0.13 1.344 -9.56 1 98.49 105 ALA A O 1
ATOM 827 N N . THR A 1 106 ? -1.257 0.189 -11.13 1 97.96 106 THR A N 1
ATOM 828 C CA . THR A 1 106 ? -0.997 1.224 -12.124 1 97.96 106 THR A CA 1
ATOM 829 C C . THR A 1 106 ? -2.298 1.892 -12.562 1 97.96 106 THR A C 1
ATOM 831 O O . THR A 1 106 ? -2.29 3.034 -13.025 1 97.96 106 THR A O 1
ATOM 834 N N . GLU A 1 107 ? -3.406 1.213 -12.537 1 97.98 107 GLU A N 1
ATOM 835 C CA . GLU A 1 107 ? -4.68 1.712 -13.048 1 97.98 107 GLU A CA 1
ATOM 836 C C . GLU A 1 107 ? -5.854 1.134 -12.263 1 97.98 107 GLU A C 1
ATOM 838 O O . GLU A 1 107 ? -6.781 0.571 -12.849 1 97.98 107 GLU A O 1
ATOM 843 N N . HIS A 1 108 ? -5.82 1.275 -10.982 1 97.7 108 HIS A N 1
ATOM 844 C CA . HIS A 1 108 ? -6.781 0.654 -10.078 1 97.7 108 HIS A CA 1
ATOM 845 C C . HIS A 1 108 ? -8.199 1.135 -10.365 1 97.7 108 HIS A C 1
ATOM 847 O O . HIS A 1 108 ? -9.163 0.391 -10.172 1 97.7 108 HIS A O 1
ATOM 853 N N . THR A 1 109 ? -8.412 2.384 -10.866 1 95.93 109 THR A N 1
ATOM 854 C CA . THR A 1 109 ? -9.746 2.908 -11.139 1 95.93 109 THR A CA 1
ATOM 855 C C . THR A 1 109 ? -10.356 2.226 -12.36 1 95.93 109 THR A C 1
ATOM 857 O O . THR A 1 109 ? -11.546 1.906 -12.37 1 95.93 109 THR A O 1
ATOM 860 N N . LYS A 1 110 ? -9.54 2.01 -13.387 1 97.53 110 LYS A N 1
ATOM 861 C CA . LYS A 1 110 ? -10.004 1.271 -14.558 1 97.53 110 LYS A CA 1
ATOM 862 C C . LYS A 1 110 ? -10.289 -0.187 -14.211 1 97.53 110 LYS A C 1
ATOM 864 O O . LYS A 1 110 ? -11.228 -0.784 -14.741 1 97.53 110 LYS A O 1
ATOM 869 N N . LEU A 1 111 ? -9.465 -0.753 -13.338 1 97.91 111 LEU A N 1
ATOM 870 C CA . LEU A 1 111 ? -9.679 -2.12 -12.875 1 97.91 111 LEU A CA 1
ATOM 871 C C . LEU A 1 111 ? -11.048 -2.263 -12.217 1 97.91 111 LEU A C 1
ATOM 873 O O . LEU A 1 111 ? -11.782 -3.211 -12.503 1 97.91 111 LEU A O 1
ATOM 877 N N . ARG A 1 112 ? -11.392 -1.35 -11.392 1 95.42 112 ARG A N 1
ATOM 878 C CA . ARG A 1 112 ? -12.657 -1.374 -10.664 1 95.42 112 ARG A CA 1
ATOM 879 C C . ARG A 1 112 ? -13.841 -1.422 -11.623 1 95.42 112 ARG A C 1
ATOM 881 O O . ARG A 1 112 ? -14.822 -2.125 -11.373 1 95.42 112 ARG A O 1
ATOM 888 N N . GLU A 1 113 ? -13.751 -0.799 -12.728 1 96.06 113 GLU A N 1
ATOM 889 C CA . GLU A 1 113 ? -14.887 -0.609 -13.625 1 96.06 113 GLU A CA 1
ATOM 890 C C . GLU A 1 113 ? -14.93 -1.693 -14.698 1 96.06 113 GLU A C 1
ATOM 892 O O . GLU A 1 113 ? -15.872 -1.752 -15.492 1 96.06 113 GLU A O 1
ATOM 897 N N . ASP A 1 114 ? -13.963 -2.578 -14.763 1 97.83 114 ASP A N 1
ATOM 898 C CA . ASP A 1 114 ? -13.853 -3.556 -15.842 1 97.83 114 ASP A CA 1
ATOM 899 C C . ASP A 1 114 ? -14.655 -4.816 -15.524 1 97.83 114 ASP A C 1
ATOM 901 O O . ASP A 1 114 ? -14.096 -5.812 -15.059 1 97.83 114 ASP A O 1
ATOM 905 N N . GLU A 1 115 ? -15.869 -4.853 -15.91 1 97.22 115 GLU A N 1
ATOM 906 C CA . GLU A 1 115 ? -16.768 -5.957 -15.588 1 97.22 115 GLU A CA 1
ATOM 907 C C . GLU A 1 115 ? -16.328 -7.246 -16.275 1 97.22 115 GLU A C 1
ATOM 909 O O . GLU A 1 115 ? -16.531 -8.34 -15.743 1 97.22 115 GLU A O 1
ATOM 914 N N . ASP A 1 116 ? -15.726 -7.116 -17.396 1 98.02 116 ASP A N 1
ATOM 915 C CA . ASP A 1 116 ? -15.218 -8.307 -18.07 1 98.02 116 ASP A CA 1
ATOM 916 C C . ASP A 1 116 ? -14.119 -8.977 -17.249 1 98.02 116 ASP A C 1
ATOM 918 O O . ASP A 1 116 ? -14.099 -10.201 -17.11 1 98.02 116 ASP A O 1
ATOM 922 N N . PHE A 1 117 ? -13.207 -8.228 -16.704 1 98.17 117 PHE A N 1
ATOM 923 C CA . PHE A 1 117 ? -12.152 -8.768 -15.853 1 98.17 117 PHE A CA 1
ATOM 924 C C . PHE A 1 117 ? -12.744 -9.475 -14.64 1 98.17 117 PHE A C 1
ATOM 926 O O . PHE A 1 117 ? -12.343 -10.594 -14.311 1 98.17 117 PHE A O 1
ATOM 933 N N . TRP A 1 118 ? -13.702 -8.827 -14.073 1 97.62 118 TRP A N 1
ATOM 934 C CA . TRP A 1 118 ? -14.238 -9.372 -12.831 1 97.62 118 TRP A CA 1
ATOM 935 C C . TRP A 1 118 ? -15.046 -10.638 -13.096 1 97.62 118 TRP A C 1
ATOM 937 O O . TRP A 1 118 ? -15.061 -11.556 -12.272 1 97.62 118 TRP A O 1
ATOM 947 N N . SER A 1 119 ? -15.673 -10.715 -14.208 1 97.27 119 SER A N 1
ATOM 948 C CA . SER A 1 119 ? -16.363 -11.938 -14.603 1 97.27 119 SER A CA 1
ATOM 949 C C . SER A 1 119 ? -15.384 -13.095 -14.774 1 97.27 119 SER A C 1
ATOM 951 O O . SER A 1 119 ? -15.619 -14.194 -14.267 1 97.27 119 SER A O 1
ATOM 953 N N . ARG A 1 120 ? -14.258 -12.859 -15.442 1 97.56 120 ARG A N 1
ATOM 954 C CA . ARG A 1 120 ? -13.235 -13.886 -15.612 1 97.56 120 ARG A CA 1
ATOM 955 C C . ARG A 1 120 ? -12.622 -14.274 -14.27 1 97.56 120 ARG A C 1
ATOM 957 O O . ARG A 1 120 ? -12.392 -15.456 -14.006 1 97.56 120 ARG A O 1
ATOM 964 N N . CYS A 1 121 ? -12.4 -13.336 -13.464 1 96.91 121 CYS A N 1
ATOM 965 C CA . CYS A 1 121 ? -11.776 -13.554 -12.164 1 96.91 121 CYS A CA 1
ATOM 966 C C . CYS A 1 121 ? -12.646 -14.445 -11.284 1 96.91 121 CYS A C 1
ATOM 968 O O . CYS A 1 121 ? -12.135 -15.319 -10.581 1 96.91 121 CYS A O 1
ATOM 970 N N . SER A 1 122 ? -13.951 -14.257 -11.335 1 95.14 122 SER A N 1
ATOM 971 C CA . SER A 1 122 ? -14.872 -14.986 -10.469 1 95.14 122 SER A CA 1
ATOM 972 C C . SER A 1 122 ? -14.909 -16.468 -10.825 1 95.14 122 SER A C 1
ATOM 974 O O . SER A 1 122 ? -15.324 -17.297 -10.013 1 95.14 122 SER A O 1
ATOM 976 N N . GLU A 1 123 ? -14.442 -16.797 -11.987 1 97.1 123 GLU A N 1
ATOM 977 C CA . GLU A 1 123 ? -14.388 -18.192 -12.416 1 97.1 123 GLU A CA 1
ATOM 978 C C . GLU A 1 123 ? -13.189 -18.911 -11.804 1 97.1 123 GLU A C 1
ATOM 980 O O . GLU A 1 123 ? -13.169 -20.141 -11.727 1 97.1 123 GLU A O 1
ATOM 985 N N . HIS A 1 124 ? -12.219 -18.132 -11.298 1 98.01 124 HIS A N 1
ATOM 986 C CA . HIS A 1 124 ? -10.963 -18.756 -10.897 1 98.01 124 HIS A CA 1
ATOM 987 C C . HIS A 1 124 ? -10.637 -18.45 -9.439 1 98.01 124 HIS A C 1
ATOM 989 O O . HIS A 1 124 ? -9.754 -19.079 -8.851 1 98.01 124 HIS A O 1
ATOM 995 N N . PHE A 1 125 ? -11.385 -17.517 -8.874 1 98.21 125 PHE A N 1
ATOM 996 C CA . PHE A 1 125 ? -11.134 -17.106 -7.497 1 98.21 125 PHE A CA 1
ATOM 997 C C . PHE A 1 125 ? -12.425 -17.109 -6.688 1 98.21 125 PHE A C 1
ATOM 999 O O . PHE A 1 125 ? -13.437 -16.553 -7.121 1 98.21 125 PHE A O 1
ATOM 1006 N N . SER A 1 126 ? -12.345 -17.784 -5.53 1 97.39 126 SER A N 1
ATOM 1007 C CA . SER A 1 126 ? -13.389 -17.551 -4.537 1 97.39 126 SER A CA 1
ATOM 1008 C C . SER A 1 126 ? -13.271 -16.16 -3.925 1 97.39 126 SER A C 1
ATOM 1010 O O . SER A 1 126 ? -12.255 -15.483 -4.102 1 97.39 126 SER A O 1
ATOM 1012 N N . ASP A 1 127 ? -14.259 -15.778 -3.201 1 96.07 127 ASP A N 1
ATOM 1013 C CA . ASP A 1 127 ? -14.224 -14.495 -2.505 1 96.07 127 ASP A CA 1
ATOM 1014 C C . ASP A 1 127 ? -13.037 -14.421 -1.548 1 96.07 127 ASP A C 1
ATOM 1016 O O . ASP A 1 127 ? -12.394 -13.376 -1.428 1 96.07 127 ASP A O 1
ATOM 1020 N N . GLU A 1 128 ? -12.735 -15.53 -0.881 1 96.98 128 GLU A N 1
ATOM 1021 C CA . GLU A 1 128 ? -11.641 -15.599 0.083 1 96.98 128 GLU A CA 1
ATOM 1022 C C . GLU A 1 128 ? -10.288 -15.446 -0.605 1 96.98 128 GLU A C 1
ATOM 1024 O O . GLU A 1 128 ? -9.423 -14.709 -0.128 1 96.98 128 GLU A O 1
ATOM 1029 N N . LEU A 1 129 ? -10.083 -16.081 -1.758 1 98.01 129 LEU A N 1
ATOM 1030 C CA . LEU A 1 129 ? -8.827 -15.987 -2.493 1 98.01 129 LEU A CA 1
ATOM 1031 C C . LEU A 1 129 ? -8.632 -14.586 -3.061 1 98.01 129 LEU A C 1
ATOM 1033 O O . LEU A 1 129 ? -7.513 -14.067 -3.074 1 98.01 129 LEU A O 1
ATOM 1037 N N . LEU A 1 130 ? -9.716 -14.014 -3.475 1 97.51 130 LEU A N 1
ATOM 1038 C CA . LEU A 1 130 ? -9.635 -12.663 -4.018 1 97.51 130 LEU A CA 1
ATOM 1039 C C . LEU A 1 130 ? -9.275 -11.659 -2.928 1 97.51 130 LEU A C 1
ATOM 1041 O O . LEU A 1 130 ? -8.497 -10.732 -3.164 1 97.51 130 LEU A O 1
ATOM 1045 N N . ALA A 1 131 ? -9.841 -11.862 -1.747 1 97.23 131 ALA A N 1
ATOM 1046 C CA . ALA A 1 131 ? -9.474 -11.018 -0.613 1 97.23 131 ALA A CA 1
ATOM 1047 C C . ALA A 1 131 ? -7.992 -11.158 -0.281 1 97.23 131 ALA A C 1
ATOM 1049 O O . ALA A 1 131 ? -7.3 -10.16 -0.066 1 97.23 131 ALA A O 1
ATOM 1050 N N . ASP A 1 132 ? -7.487 -12.362 -0.29 1 98.6 132 ASP A N 1
ATOM 1051 C CA . ASP A 1 132 ? -6.07 -12.605 -0.039 1 98.6 132 ASP A CA 1
ATOM 1052 C C . ASP A 1 132 ? -5.201 -11.925 -1.094 1 98.6 132 ASP A C 1
ATOM 1054 O O . ASP A 1 132 ? -4.171 -11.331 -0.769 1 98.6 132 ASP A O 1
ATOM 1058 N N . LEU A 1 133 ? -5.638 -11.993 -2.321 1 98.8 133 LEU A N 1
ATOM 1059 C CA . LEU A 1 133 ? -4.873 -11.39 -3.407 1 98.8 133 LEU A CA 1
ATOM 1060 C C . LEU A 1 133 ? -4.833 -9.872 -3.266 1 98.8 133 LEU A C 1
ATOM 1062 O O . LEU A 1 133 ? -3.764 -9.265 -3.352 1 98.8 133 LEU A O 1
ATOM 1066 N N . ALA A 1 134 ? -5.948 -9.313 -3.011 1 98.58 134 ALA A N 1
ATOM 1067 C CA . ALA A 1 134 ? -6.033 -7.859 -2.9 1 98.58 134 ALA A CA 1
ATOM 1068 C C . ALA A 1 134 ? -5.194 -7.349 -1.732 1 98.58 134 ALA A C 1
ATOM 1070 O O . ALA A 1 134 ? -4.458 -6.369 -1.87 1 98.58 134 ALA A O 1
ATOM 1071 N N . LEU A 1 135 ? -5.28 -8.039 -0.611 1 98.71 135 LEU A N 1
ATOM 1072 C CA . LEU A 1 135 ? -4.526 -7.626 0.567 1 98.71 135 LEU A CA 1
ATOM 1073 C C . LEU A 1 135 ? -3.03 -7.831 0.355 1 98.71 135 LEU A C 1
ATOM 1075 O O . LEU A 1 135 ? -2.217 -7.02 0.805 1 98.71 135 LEU A O 1
ATOM 1079 N N . SER A 1 136 ? -2.653 -8.886 -0.296 1 98.89 136 SER A N 1
ATOM 1080 C CA . SER A 1 136 ? -1.246 -9.093 -0.621 1 98.89 136 SER A CA 1
ATOM 1081 C C . SER A 1 136 ? -0.721 -7.988 -1.531 1 98.89 136 SER A C 1
ATOM 1083 O O . SER A 1 136 ? 0.365 -7.45 -1.301 1 98.89 136 SER A O 1
ATOM 1085 N N . CYS A 1 137 ? -1.517 -7.608 -2.505 1 98.94 137 CYS A N 1
ATOM 1086 C CA . CYS A 1 137 ? -1.121 -6.54 -3.416 1 98.94 137 CYS A CA 1
ATOM 1087 C C . CYS A 1 137 ? -0.996 -5.212 -2.678 1 98.94 137 CYS A C 1
ATOM 1089 O O . CYS A 1 137 ? -0.142 -4.389 -3.012 1 98.94 137 CYS A O 1
ATOM 1091 N N . ALA A 1 138 ? -1.86 -5.031 -1.692 1 98.87 138 ALA A N 1
ATOM 1092 C CA . ALA A 1 138 ? -1.759 -3.833 -0.863 1 98.87 138 ALA A CA 1
ATOM 1093 C C . ALA A 1 138 ? -0.392 -3.744 -0.191 1 98.87 138 ALA A C 1
ATOM 1095 O O . ALA A 1 138 ? 0.24 -2.685 -0.193 1 98.87 138 ALA A O 1
ATOM 1096 N N . LEU A 1 139 ? 0.064 -4.839 0.353 1 98.88 139 LEU A N 1
ATOM 1097 C CA . LEU A 1 139 ? 1.38 -4.886 0.981 1 98.88 139 LEU A CA 1
ATOM 1098 C C . LEU A 1 139 ? 2.478 -4.594 -0.036 1 98.88 139 LEU A C 1
ATOM 1100 O O . LEU A 1 139 ? 3.346 -3.752 0.206 1 98.88 139 LEU A O 1
ATOM 1104 N N . TRP A 1 140 ? 2.45 -5.235 -1.154 1 98.87 140 TRP A N 1
ATOM 1105 C CA . TRP A 1 140 ? 3.555 -5.192 -2.105 1 98.87 140 TRP A CA 1
ATOM 1106 C C . TRP A 1 140 ? 3.656 -3.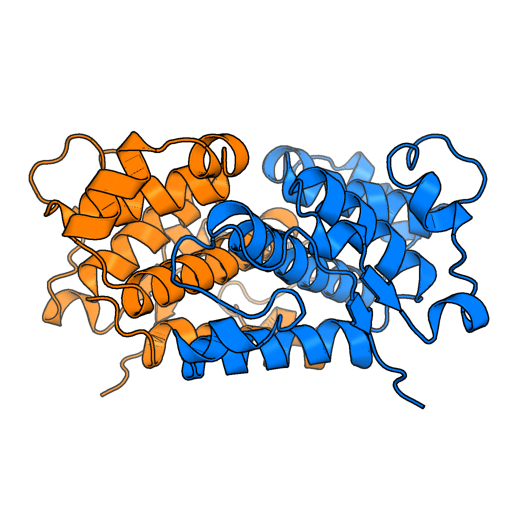819 -2.762 1 98.87 140 TRP A C 1
ATOM 1108 O O . TRP A 1 140 ? 4.756 -3.3 -2.963 1 98.87 140 TRP A O 1
ATOM 1118 N N . VAL A 1 141 ? 2.508 -3.232 -3.105 1 98.85 141 VAL A N 1
ATOM 1119 C CA . VAL A 1 141 ? 2.553 -1.891 -3.677 1 98.85 141 VAL A CA 1
ATOM 1120 C C . VAL A 1 141 ? 3.105 -0.908 -2.647 1 98.85 141 VAL A C 1
ATOM 1122 O O . VAL A 1 141 ? 4.01 -0.126 -2.949 1 98.85 141 VAL A O 1
ATOM 1125 N N . GLY A 1 142 ? 2.561 -0.98 -1.448 1 98.65 142 GLY A N 1
ATOM 1126 C CA . GLY A 1 142 ? 2.973 -0.047 -0.411 1 98.65 142 GLY A CA 1
ATOM 1127 C C . GLY A 1 142 ? 4.423 -0.215 0.002 1 98.65 142 GLY A C 1
ATOM 1128 O O . GLY A 1 142 ? 5.203 0.738 -0.052 1 98.65 142 GLY A O 1
ATOM 1129 N N . MET A 1 143 ? 4.82 -1.377 0.374 1 97.66 143 MET A N 1
ATOM 1130 C CA . MET A 1 143 ? 6.178 -1.636 0.843 1 97.66 143 MET A CA 1
ATOM 1131 C C . MET A 1 143 ? 7.192 -1.415 -0.275 1 97.66 143 MET A C 1
ATOM 1133 O O . MET A 1 143 ? 8.268 -0.861 -0.043 1 97.66 143 MET A O 1
ATOM 1137 N N . GLY A 1 144 ? 6.833 -1.836 -1.45 1 97.33 144 GLY A N 1
ATOM 1138 C CA . GLY A 1 144 ? 7.73 -1.604 -2.571 1 97.33 144 GLY A CA 1
ATOM 1139 C C . GLY A 1 144 ? 8.029 -0.135 -2.802 1 97.33 144 GLY A C 1
ATOM 1140 O O . GLY A 1 144 ? 9.175 0.236 -3.064 1 97.33 144 GLY A O 1
ATOM 1141 N N . ARG A 1 145 ? 7.057 0.689 -2.711 1 98.37 145 ARG A N 1
ATOM 1142 C CA . ARG A 1 145 ? 7.264 2.116 -2.935 1 98.37 145 ARG A CA 1
ATOM 1143 C C . ARG A 1 145 ? 8.066 2.738 -1.797 1 98.37 145 ARG A C 1
ATOM 1145 O O . ARG A 1 145 ? 8.848 3.666 -2.017 1 98.37 145 ARG A O 1
ATOM 1152 N N . VAL A 1 146 ? 7.871 2.228 -0.579 1 97.43 146 VAL A N 1
ATOM 1153 C CA . VAL A 1 146 ? 8.695 2.707 0.527 1 97.43 146 VAL A CA 1
ATOM 1154 C C . VAL A 1 146 ? 10.166 2.422 0.236 1 97.43 146 VAL A C 1
ATOM 1156 O O . VAL A 1 146 ? 11.001 3.329 0.28 1 97.43 146 VAL A O 1
ATOM 1159 N N . LEU A 1 147 ? 10.448 1.21 -0.114 1 95.18 147 LEU A N 1
ATOM 1160 C CA . LEU A 1 147 ? 11.832 0.818 -0.354 1 95.18 147 LEU A CA 1
ATOM 1161 C C . LEU A 1 147 ? 12.409 1.563 -1.553 1 95.18 147 LEU A C 1
ATOM 1163 O O . LEU A 1 147 ? 13.552 2.024 -1.511 1 95.18 147 LEU A O 1
ATOM 1167 N N . ARG A 1 148 ? 11.615 1.74 -2.533 1 95.21 148 ARG A N 1
ATOM 1168 C CA . ARG A 1 148 ? 12.088 2.402 -3.745 1 95.21 148 ARG A CA 1
ATOM 1169 C C . ARG A 1 148 ? 12.295 3.894 -3.509 1 95.21 148 ARG A C 1
ATOM 1171 O O . ARG A 1 148 ? 13.33 4.449 -3.884 1 95.21 148 ARG A O 1
ATOM 1178 N N . THR A 1 149 ? 11.34 4.58 -2.917 1 96.43 149 THR A N 1
ATOM 1179 C CA . THR A 1 149 ? 11.385 6.03 -2.763 1 96.43 149 THR A CA 1
ATOM 1180 C C . THR A 1 149 ? 12.452 6.433 -1.749 1 96.43 149 THR A C 1
ATOM 1182 O O . THR A 1 149 ? 13.131 7.447 -1.925 1 96.43 149 THR A O 1
ATOM 1185 N N . LEU A 1 150 ? 12.676 5.609 -0.705 1 94.61 150 LEU A N 1
ATOM 1186 C CA . LEU A 1 150 ? 13.655 5.944 0.324 1 94.61 150 LEU A CA 1
ATOM 1187 C C . LEU A 1 150 ? 15.015 5.335 -0.001 1 94.61 150 LEU A C 1
ATOM 1189 O O . LEU A 1 150 ? 15.972 5.504 0.758 1 94.61 150 LEU A O 1
ATOM 1193 N N . ASP A 1 151 ? 15.046 4.544 -1.136 1 91.29 151 ASP A N 1
ATOM 1194 C CA . ASP A 1 151 ? 16.285 3.977 -1.659 1 91.29 151 ASP A CA 1
ATOM 1195 C C . ASP A 1 151 ? 16.915 3.013 -0.656 1 91.29 151 ASP A C 1
ATOM 1197 O O . ASP A 1 151 ? 18.097 3.133 -0.329 1 91.29 151 ASP A O 1
ATOM 1201 N N . ILE A 1 152 ? 16.106 2.11 -0.159 1 89.93 152 ILE A N 1
ATOM 1202 C CA . ILE A 1 152 ? 16.532 1.126 0.83 1 89.93 152 ILE A CA 1
ATOM 1203 C C . ILE A 1 152 ? 16.744 -0.227 0.154 1 89.93 152 ILE A C 1
ATOM 1205 O O . ILE A 1 152 ? 15.863 -0.717 -0.557 1 89.93 152 ILE A O 1
ATOM 1209 N N . GLY A 1 153 ? 17.913 -0.797 0.376 1 80.62 153 GLY A N 1
ATOM 1210 C CA . GLY A 1 153 ? 18.171 -2.174 -0.014 1 80.62 153 GLY A CA 1
ATOM 1211 C C . GLY A 1 153 ? 18.22 -2.369 -1.518 1 80.62 153 GLY A C 1
ATOM 1212 O O . GLY A 1 153 ? 17.97 -3.469 -2.015 1 80.62 153 GLY A O 1
ATOM 1213 N N . GLN A 1 154 ? 18.538 -1.4 -2.303 1 77.29 154 GLN A N 1
ATOM 1214 C CA . GLN A 1 154 ? 18.401 -1.454 -3.754 1 77.29 154 GLN A CA 1
ATOM 1215 C C . GLN A 1 154 ? 19.539 -2.252 -4.385 1 77.29 154 GLN A C 1
ATOM 1217 O O . GLN A 1 154 ? 19.558 -2.462 -5.599 1 77.29 154 GLN A O 1
ATOM 1222 N N . ALA A 1 155 ? 20.334 -2.861 -3.585 1 77.3 155 ALA A N 1
ATOM 1223 C CA . ALA A 1 155 ? 21.376 -3.757 -4.08 1 77.3 155 ALA A CA 1
ATOM 1224 C C . ALA A 1 155 ? 21.267 -5.135 -3.435 1 77.3 155 ALA A C 1
ATOM 1226 O O . ALA A 1 155 ? 22.038 -6.042 -3.758 1 77.3 155 ALA A O 1
ATOM 1227 N N . CYS A 1 156 ? 20.203 -5.286 -2.677 1 79.06 156 CYS A N 1
ATOM 1228 C CA . CYS A 1 156 ? 20.085 -6.485 -1.855 1 79.06 156 CYS A CA 1
ATOM 1229 C C . CYS A 1 156 ? 19.342 -7.587 -2.602 1 79.06 156 CYS A C 1
ATOM 1231 O O . CYS A 1 156 ? 18.449 -7.306 -3.402 1 79.06 156 CYS A O 1
ATOM 1233 N N . LYS A 1 157 ? 19.863 -8.828 -2.339 1 82.08 157 LYS A N 1
ATOM 1234 C CA . LYS A 1 157 ? 19.112 -10.033 -2.679 1 82.08 157 LYS A CA 1
ATOM 1235 C C . LYS A 1 157 ? 18.494 -10.664 -1.434 1 82.08 157 LYS A C 1
ATOM 1237 O O . LYS A 1 157 ? 19.176 -10.858 -0.426 1 82.08 157 LYS A O 1
ATOM 1242 N N . LEU A 1 158 ? 17.178 -10.937 -1.519 1 87.04 158 LEU A N 1
ATOM 1243 C CA . LEU A 1 158 ? 16.467 -11.438 -0.348 1 87.04 158 LEU A CA 1
ATOM 1244 C C . LEU A 1 158 ? 15.879 -12.818 -0.619 1 87.04 158 LEU A C 1
ATOM 1246 O O . LEU A 1 158 ? 15.291 -13.05 -1.678 1 87.04 158 LEU A O 1
ATOM 1250 N N . THR A 1 159 ? 16.108 -13.714 0.292 1 90.05 159 THR A N 1
ATOM 1251 C CA . THR A 1 159 ? 15.438 -15.01 0.28 1 90.05 159 THR A CA 1
ATOM 1252 C C . THR A 1 159 ? 14.515 -15.153 1.486 1 90.05 159 THR A C 1
ATOM 1254 O O . THR A 1 159 ? 14.968 -15.101 2.631 1 90.05 159 THR A O 1
ATOM 1257 N N . LEU A 1 160 ? 13.192 -15.211 1.196 1 90.51 160 LEU A N 1
ATOM 1258 C CA . LEU A 1 160 ? 12.256 -15.481 2.282 1 90.51 160 LEU A CA 1
ATOM 1259 C C . LEU A 1 160 ? 12.492 -16.867 2.872 1 90.51 160 LEU A C 1
ATOM 1261 O O . LEU A 1 160 ? 12.514 -17.861 2.142 1 90.51 160 LEU A O 1
ATOM 1265 N N . PRO A 1 161 ? 12.647 -16.866 4.108 1 88.44 161 PRO A N 1
ATOM 1266 C CA . PRO A 1 161 ? 13.007 -18.145 4.724 1 88.44 161 PRO A CA 1
ATOM 1267 C C . PRO A 1 161 ? 11.879 -19.171 4.656 1 88.44 161 PRO A C 1
ATOM 1269 O O . PRO A 1 161 ? 10.703 -18.8 4.623 1 88.44 161 PRO A O 1
ATOM 1272 N N . SER A 1 162 ? 12.178 -20.385 4.762 1 89.33 162 SER A N 1
ATOM 1273 C CA . SER A 1 162 ? 11.241 -21.503 4.728 1 89.33 162 SER A CA 1
ATOM 1274 C C . SER A 1 162 ? 10.315 -21.486 5.939 1 89.33 162 SER A C 1
ATOM 1276 O O . SER A 1 162 ? 10.743 -21.162 7.049 1 89.33 162 SER A O 1
ATOM 1278 N N . ARG A 1 163 ? 8.999 -21.852 5.689 1 77.43 163 ARG A N 1
ATOM 1279 C CA . ARG A 1 163 ? 8.011 -21.982 6.755 1 77.43 163 ARG A CA 1
ATOM 1280 C C . ARG A 1 163 ? 8.114 -23.343 7.434 1 77.43 163 ARG A C 1
ATOM 1282 O O . ARG A 1 163 ? 7.409 -23.611 8.41 1 77.43 163 ARG A O 1
ATOM 1289 N N . ALA A 1 164 ? 8.826 -24.417 6.757 1 66.54 164 ALA A N 1
ATOM 1290 C CA . ALA A 1 164 ? 8.982 -25.772 7.277 1 66.54 164 ALA A CA 1
ATOM 1291 C C . ALA A 1 164 ? 9.791 -25.774 8.571 1 66.54 164 ALA A C 1
ATOM 1293 O O . ALA A 1 164 ? 10.62 -24.888 8.792 1 66.54 164 ALA A O 1
ATOM 1294 N N . MET B 1 1 ? -23.13 -3.739 -4.297 1 77.61 1 MET B N 1
ATOM 1295 C CA . MET B 1 1 ? -22.506 -4.891 -3.654 1 77.61 1 MET B CA 1
ATOM 1296 C C . MET B 1 1 ? -21.011 -4.938 -3.952 1 77.61 1 MET B C 1
ATOM 1298 O O . MET B 1 1 ? -20.576 -4.532 -5.031 1 77.61 1 MET B O 1
ATOM 1302 N N . SER B 1 2 ? -20.284 -5.409 -2.926 1 86.62 2 SER B N 1
ATOM 1303 C CA . SER B 1 2 ? -18.843 -5.482 -3.144 1 86.62 2 SER B CA 1
ATOM 1304 C C . SER B 1 2 ? -18.481 -6.642 -4.066 1 86.62 2 SER B C 1
ATOM 1306 O O . SER B 1 2 ? -19.334 -7.467 -4.398 1 86.62 2 SER B O 1
ATOM 1308 N N . ARG B 1 3 ? -17.284 -6.725 -4.484 1 90.1 3 ARG B N 1
ATOM 1309 C CA . ARG B 1 3 ? -16.815 -7.774 -5.384 1 90.1 3 ARG B CA 1
ATOM 1310 C C . ARG B 1 3 ? -16.639 -9.094 -4.641 1 90.1 3 ARG B C 1
ATOM 1312 O O . ARG B 1 3 ? -16.507 -10.15 -5.264 1 90.1 3 ARG B O 1
ATOM 1319 N N . ILE B 1 4 ? -16.667 -9.004 -3.281 1 90.67 4 ILE B N 1
ATOM 1320 C CA . ILE B 1 4 ? -16.397 -10.234 -2.543 1 90.67 4 ILE B CA 1
ATOM 1321 C C . ILE B 1 4 ? -17.516 -10.486 -1.535 1 90.67 4 ILE B C 1
ATOM 1323 O O . ILE B 1 4 ? -17.258 -10.906 -0.404 1 90.67 4 ILE B O 1
ATOM 1327 N N . GLY B 1 5 ? -18.692 -10.079 -1.887 1 86.35 5 GLY B N 1
ATOM 1328 C CA . GLY B 1 5 ? -19.845 -10.389 -1.058 1 86.35 5 GLY B CA 1
ATOM 1329 C C . GLY B 1 5 ? -20.61 -9.157 -0.613 1 86.35 5 GLY B C 1
ATOM 1330 O O . GLY B 1 5 ? -20.301 -8.042 -1.037 1 86.35 5 GLY B O 1
ATOM 1331 N N . THR B 1 6 ? -21.518 -9.46 0.178 1 80.71 6 THR B N 1
ATOM 1332 C CA . THR B 1 6 ? -22.372 -8.394 0.69 1 80.71 6 THR B CA 1
ATOM 1333 C C . THR B 1 6 ? -22.073 -8.122 2.162 1 80.71 6 THR B C 1
ATOM 1335 O O . THR B 1 6 ? -22.021 -9.05 2.972 1 80.71 6 THR B O 1
ATOM 1338 N N . PHE B 1 7 ? -21.732 -6.902 2.363 1 81.22 7 PHE B N 1
ATOM 1339 C CA . PHE B 1 7 ? -21.484 -6.476 3.735 1 81.22 7 PHE B CA 1
ATOM 1340 C C . PHE B 1 7 ? -22.393 -5.312 4.114 1 81.22 7 PHE B C 1
ATOM 1342 O O . PHE B 1 7 ? -22.879 -4.589 3.242 1 81.22 7 PHE B O 1
ATOM 1349 N N . ALA B 1 8 ? -22.543 -5.249 5.418 1 75.42 8 ALA B N 1
ATOM 1350 C CA . ALA B 1 8 ? -23.305 -4.082 5.855 1 75.42 8 ALA B CA 1
ATOM 1351 C C . ALA B 1 8 ? -22.596 -2.788 5.467 1 75.42 8 ALA B C 1
ATOM 1353 O O . ALA B 1 8 ? -21.365 -2.715 5.493 1 75.42 8 ALA B O 1
ATOM 1354 N N . GLU B 1 9 ? -23.303 -1.825 5.107 1 66.73 9 GLU B N 1
ATOM 1355 C CA . GLU B 1 9 ? -22.771 -0.566 4.594 1 66.73 9 GLU B CA 1
ATOM 1356 C C . GLU B 1 9 ? -21.843 0.095 5.609 1 66.73 9 GLU B C 1
ATOM 1358 O O . GLU B 1 9 ? -20.921 0.822 5.234 1 66.73 9 GLU B O 1
ATOM 1363 N N . ASP B 1 10 ? -22.096 -0.195 6.851 1 64.82 10 ASP B N 1
ATOM 1364 C CA . ASP B 1 10 ? -21.334 0.48 7.897 1 64.82 10 ASP B CA 1
ATOM 1365 C C . ASP B 1 10 ? -20.334 -0.473 8.549 1 64.82 10 ASP B C 1
ATOM 1367 O O . ASP B 1 10 ? -19.735 -0.145 9.576 1 64.82 10 ASP B O 1
ATOM 1371 N N . ASP B 1 11 ? -20.261 -1.58 7.914 1 71.24 11 ASP B N 1
ATOM 1372 C CA . ASP B 1 11 ? -19.357 -2.559 8.509 1 71.24 11 ASP B CA 1
ATOM 1373 C C . ASP B 1 11 ? -18.064 -2.673 7.704 1 71.24 11 ASP B C 1
ATOM 1375 O O . ASP B 1 11 ? -17.921 -3.573 6.873 1 71.24 11 ASP B O 1
ATOM 1379 N N . LEU B 1 12 ? -17.148 -1.881 8.051 1 69.95 12 LEU B N 1
ATOM 1380 C CA . LEU B 1 12 ? -15.872 -1.876 7.344 1 69.95 12 LEU B CA 1
ATOM 1381 C C . LEU B 1 12 ? -15.064 -3.127 7.673 1 69.95 12 LEU B C 1
ATOM 1383 O O . LEU B 1 12 ? -14.21 -3.545 6.887 1 69.95 12 LEU B O 1
ATOM 1387 N N . ALA B 1 13 ? -15.447 -3.709 8.77 1 74.61 13 ALA B N 1
ATOM 1388 C CA . ALA B 1 13 ? -14.634 -4.836 9.219 1 74.61 13 ALA B CA 1
ATOM 1389 C C . ALA B 1 13 ? -15.227 -6.162 8.751 1 74.61 13 ALA B C 1
ATOM 1391 O O . ALA B 1 13 ? -14.561 -7.198 8.797 1 74.61 13 ALA B O 1
ATOM 1392 N N . GLY B 1 14 ? -16.384 -6.125 8.236 1 81.16 14 GLY B N 1
ATOM 1393 C CA . GLY B 1 14 ? -17.054 -7.35 7.83 1 81.16 14 GLY B CA 1
ATOM 1394 C C . GLY B 1 14 ? -16.293 -8.124 6.77 1 81.16 14 GLY B C 1
ATOM 1395 O O . GLY B 1 14 ? -16.266 -9.356 6.793 1 81.16 14 GLY B O 1
ATOM 1396 N N . TRP B 1 15 ? -15.613 -7.361 5.958 1 83.55 15 TRP B N 1
ATOM 1397 C CA . TRP B 1 15 ? -14.94 -8.034 4.853 1 83.55 15 TRP B CA 1
ATOM 1398 C C . TRP B 1 15 ? -13.676 -8.741 5.334 1 83.55 15 TRP B C 1
ATOM 1400 O O . TRP B 1 15 ? -13.156 -9.627 4.653 1 83.55 15 TRP B O 1
ATOM 1410 N N . PHE B 1 16 ? -13.229 -8.428 6.576 1 87.39 16 PHE B N 1
ATOM 1411 C CA . PHE B 1 16 ? -12.071 -9.125 7.123 1 87.39 16 PHE B CA 1
ATOM 1412 C C . PHE B 1 16 ? -12.38 -10.601 7.341 1 87.39 16 PHE B C 1
ATOM 1414 O O . PHE B 1 16 ? -11.47 -11.43 7.392 1 87.39 16 PHE B O 1
ATOM 1421 N N . ALA B 1 17 ? -13.655 -10.882 7.426 1 89.04 17 ALA B N 1
ATOM 1422 C CA . ALA B 1 17 ? -14.038 -12.282 7.593 1 89.04 17 ALA B CA 1
ATOM 1423 C C . ALA B 1 17 ? -13.655 -13.106 6.367 1 89.04 17 ALA B C 1
ATOM 1425 O O . ALA B 1 17 ? -13.469 -14.321 6.461 1 89.04 17 ALA B O 1
ATOM 1426 N N . LYS B 1 18 ? -13.507 -12.44 5.224 1 93.57 18 LYS B N 1
ATOM 1427 C CA . LYS B 1 18 ? -13.11 -13.134 4.002 1 93.57 18 LYS B CA 1
ATOM 1428 C C . LYS B 1 18 ? -11.633 -13.516 4.042 1 93.57 18 LYS B C 1
ATOM 1430 O O . LYS B 1 18 ? -11.201 -14.418 3.323 1 93.57 18 LYS B O 1
ATOM 1435 N N . SER B 1 19 ? -10.85 -12.844 4.854 1 95.84 19 SER B N 1
ATOM 1436 C CA . SER B 1 19 ? -9.43 -13.124 5.039 1 95.84 19 SER B CA 1
ATOM 1437 C C . SER B 1 19 ? -8.982 -12.797 6.46 1 95.84 19 SER B C 1
ATOM 1439 O O . SER B 1 19 ? -8.244 -11.835 6.678 1 95.84 19 SER B O 1
ATOM 1441 N N . PRO B 1 20 ? -9.358 -13.569 7.382 1 95.6 20 PRO B N 1
ATOM 1442 C CA . PRO B 1 20 ? -9.2 -13.214 8.794 1 95.6 20 PRO B CA 1
ATOM 1443 C C . PRO B 1 20 ? -7.743 -12.966 9.18 1 95.6 20 PRO B C 1
ATOM 1445 O O . PRO B 1 20 ? -7.45 -12.027 9.926 1 95.6 20 PRO B O 1
ATOM 1448 N N . ASP B 1 21 ? -6.802 -13.755 8.695 1 97.49 21 ASP B N 1
ATOM 1449 C CA . ASP B 1 21 ? -5.404 -13.6 9.083 1 97.49 21 ASP B CA 1
ATOM 1450 C C . ASP B 1 21 ? -4.801 -12.336 8.474 1 97.49 21 ASP B C 1
ATOM 1452 O O . ASP B 1 21 ? -4.205 -11.522 9.182 1 97.49 21 ASP B O 1
ATOM 1456 N N . LEU B 1 22 ? -4.993 -12.129 7.162 1 98.15 22 LEU B N 1
ATOM 1457 C CA . LEU B 1 22 ? -4.433 -10.948 6.514 1 98.15 22 LEU B CA 1
ATOM 1458 C C . LEU B 1 22 ? -5.179 -9.689 6.941 1 98.15 22 LEU B C 1
ATOM 1460 O O . LEU B 1 22 ? -4.573 -8.626 7.098 1 98.15 22 LEU B O 1
ATOM 1464 N N . GLY B 1 23 ? -6.512 -9.844 7.097 1 97.07 23 GLY B N 1
ATOM 1465 C CA . GLY B 1 23 ? -7.299 -8.725 7.59 1 97.07 23 GLY B CA 1
ATOM 1466 C C . GLY B 1 23 ? -6.869 -8.253 8.966 1 97.07 23 GLY B C 1
ATOM 1467 O O . GLY B 1 23 ? -6.734 -7.051 9.202 1 97.07 23 GLY B O 1
ATOM 1468 N N . ALA B 1 24 ? -6.643 -9.195 9.869 1 96.75 24 ALA B N 1
ATOM 1469 C CA . ALA B 1 24 ? -6.176 -8.845 11.208 1 96.75 24 ALA B CA 1
ATOM 1470 C C . ALA B 1 24 ? -4.805 -8.178 11.154 1 96.75 24 ALA B C 1
ATOM 1472 O O . ALA B 1 24 ? -4.532 -7.244 11.912 1 96.75 24 ALA B O 1
ATOM 1473 N N . ALA B 1 25 ? -3.954 -8.631 10.319 1 97.85 25 ALA B N 1
ATOM 1474 C CA . ALA B 1 25 ? -2.589 -8.119 10.229 1 97.85 25 ALA B CA 1
ATOM 1475 C C . ALA B 1 25 ? -2.572 -6.696 9.676 1 97.85 25 ALA B C 1
ATOM 1477 O O . ALA B 1 25 ? -1.875 -5.827 10.203 1 97.85 25 ALA B O 1
ATOM 1478 N N . ILE B 1 26 ? -3.357 -6.408 8.618 1 97.84 26 ILE B N 1
ATOM 1479 C CA . ILE B 1 26 ? -3.389 -5.042 8.108 1 97.84 26 ILE B CA 1
ATOM 1480 C C . ILE B 1 26 ? -4.113 -4.136 9.101 1 97.84 26 ILE B C 1
ATOM 1482 O O . ILE B 1 26 ? -3.775 -2.958 9.237 1 97.84 26 ILE B O 1
ATOM 1486 N N . GLY B 1 27 ? -5.088 -4.71 9.818 1 96.39 27 GLY B N 1
ATOM 1487 C CA . GLY B 1 27 ? -5.69 -3.961 10.909 1 96.39 27 GLY B CA 1
ATOM 1488 C C . GLY B 1 27 ? -4.688 -3.536 11.966 1 96.39 27 GLY B C 1
ATOM 1489 O O . GLY B 1 27 ? -4.738 -2.406 12.457 1 96.39 27 GLY B O 1
ATOM 1490 N N . GLY B 1 28 ? -3.793 -4.446 12.365 1 97.06 28 GLY B N 1
ATOM 1491 C CA . GLY B 1 28 ? -2.719 -4.107 13.285 1 97.06 28 GLY B CA 1
ATOM 1492 C C . GLY B 1 28 ? -1.802 -3.021 12.758 1 97.06 28 GLY B C 1
ATOM 1493 O O . GLY B 1 28 ? -1.388 -2.133 13.506 1 97.06 28 GLY B O 1
ATOM 1494 N N . PHE B 1 29 ? -1.483 -3.087 11.509 1 98.37 29 PHE B N 1
ATOM 1495 C CA . PHE B 1 29 ? -0.678 -2.052 10.87 1 98.37 29 PHE B CA 1
ATOM 1496 C C . PHE B 1 29 ? -1.404 -0.712 10.889 1 98.37 29 PHE B C 1
ATOM 1498 O O . PHE B 1 29 ? -0.805 0.319 11.201 1 98.37 29 PHE B O 1
ATOM 1505 N N . SER B 1 30 ? -2.704 -0.725 10.582 1 97.11 30 SER B N 1
ATOM 1506 C CA . SER B 1 30 ? -3.521 0.482 10.648 1 97.11 30 SER B CA 1
ATOM 1507 C C . SER B 1 30 ? -3.512 1.08 12.051 1 97.11 30 SER B C 1
ATOM 1509 O O . SER B 1 30 ? -3.34 2.29 12.214 1 97.11 30 SER B O 1
ATOM 1511 N N . GLN B 1 31 ? -3.627 0.246 13.018 1 96.95 31 GLN B N 1
ATOM 1512 C CA . GLN B 1 31 ? -3.614 0.72 14.398 1 96.95 31 GLN B CA 1
ATOM 1513 C C . GLN B 1 31 ? -2.286 1.389 14.737 1 96.95 31 GLN B C 1
ATOM 1515 O O . GLN B 1 31 ? -2.259 2.422 15.41 1 96.95 31 GLN B O 1
ATOM 1520 N N . ALA B 1 32 ? -1.181 0.81 14.309 1 98.07 32 ALA B N 1
ATOM 1521 C CA . ALA B 1 32 ? 0.133 1.393 14.569 1 98.07 32 ALA B CA 1
ATOM 1522 C C . ALA B 1 32 ? 0.265 2.762 13.907 1 98.07 32 ALA B C 1
ATOM 1524 O O . ALA B 1 32 ? 0.768 3.708 14.519 1 98.07 32 ALA B O 1
ATOM 1525 N N . VAL B 1 33 ? -0.197 2.931 12.698 1 98.13 33 VAL B N 1
ATOM 1526 C CA . VAL B 1 33 ? -0.094 4.172 11.938 1 98.13 33 VAL B CA 1
ATOM 1527 C C . VAL B 1 33 ? -0.892 5.272 12.635 1 98.13 33 VAL B C 1
ATOM 1529 O O . VAL B 1 33 ? -0.418 6.404 12.765 1 98.13 33 VAL B O 1
ATOM 1532 N N . TYR B 1 34 ? -2.017 4.95 13.153 1 97.25 34 TYR B N 1
ATOM 1533 C CA . TYR B 1 34 ? -2.898 5.987 13.678 1 97.25 34 TYR B CA 1
ATOM 1534 C C . TYR B 1 34 ? -2.598 6.265 15.147 1 97.25 34 TYR B C 1
ATOM 1536 O O . TYR B 1 34 ? -2.811 7.38 15.63 1 97.25 34 TYR B O 1
ATOM 1544 N N . ASN B 1 35 ? -1.965 5.3 15.852 1 96.73 35 ASN B N 1
ATOM 1545 C CA . ASN B 1 35 ? -1.871 5.468 17.298 1 96.73 35 ASN B CA 1
ATOM 1546 C C . ASN B 1 35 ? -0.419 5.568 17.758 1 96.73 35 ASN B C 1
ATOM 1548 O O . ASN B 1 35 ? -0.148 5.969 18.891 1 96.73 35 ASN B O 1
ATOM 1552 N N . LYS B 1 36 ? 0.484 5.257 16.894 1 97.12 36 LYS B N 1
ATOM 1553 C CA . LYS B 1 36 ? 1.865 5.196 17.363 1 97.12 36 LYS B CA 1
ATOM 1554 C C . LYS B 1 36 ? 2.78 6.053 16.493 1 97.12 36 LYS B C 1
ATOM 1556 O O . LYS B 1 36 ? 3.973 6.182 16.776 1 97.12 36 LYS B O 1
ATOM 1561 N N . SER B 1 37 ? 2.26 6.59 15.379 1 96.77 37 SER B N 1
ATOM 1562 C CA . SER B 1 37 ? 3.052 7.464 14.52 1 96.77 37 SER B CA 1
ATOM 1563 C C . SER B 1 37 ? 3.502 8.715 15.267 1 96.77 37 SER B C 1
ATOM 1565 O O . SER B 1 37 ? 2.76 9.252 16.092 1 96.77 37 SER B O 1
ATOM 1567 N N . ARG B 1 38 ? 4.685 9.25 14.97 1 97.89 38 ARG B N 1
ATOM 1568 C CA . ARG B 1 38 ? 5.228 10.449 15.598 1 97.89 38 ARG B CA 1
ATOM 1569 C C . ARG B 1 38 ? 4.855 11.699 14.808 1 97.89 38 ARG B C 1
ATOM 1571 O O . ARG B 1 38 ? 5.122 12.82 15.246 1 97.89 38 ARG B O 1
ATOM 1578 N N . LEU B 1 39 ? 4.209 11.53 13.62 1 98.09 39 LEU B N 1
ATOM 1579 C CA . LEU B 1 39 ? 3.794 12.674 12.815 1 98.09 39 LEU B CA 1
ATOM 1580 C C . LEU B 1 39 ? 2.791 13.537 13.573 1 98.09 39 LEU B C 1
ATOM 1582 O O . LEU B 1 39 ? 1.85 13.016 14.177 1 98.09 39 LEU B O 1
ATOM 1586 N N . PRO B 1 40 ? 3.009 14.891 13.542 1 97.82 40 PRO B N 1
ATOM 1587 C CA . PRO B 1 40 ? 1.905 15.724 14.024 1 97.82 40 PRO B CA 1
ATOM 1588 C C . PRO B 1 40 ? 0.58 15.404 13.335 1 97.82 40 PRO B C 1
ATOM 1590 O O . PRO B 1 40 ? 0.557 15.116 12.136 1 97.82 40 PRO B O 1
ATOM 1593 N N . MET B 1 41 ? -0.511 15.494 14.037 1 97.44 41 MET B N 1
ATOM 1594 C CA . MET B 1 41 ? -1.799 15.011 13.546 1 97.44 41 MET B CA 1
ATOM 1595 C C . MET B 1 41 ? -2.199 15.733 12.264 1 97.44 41 MET B C 1
ATOM 1597 O O . MET B 1 41 ? -2.687 15.108 11.321 1 97.44 41 MET B O 1
ATOM 1601 N N . ARG B 1 42 ? -1.997 16.999 12.175 1 98.24 42 ARG B N 1
ATOM 1602 C CA . ARG B 1 42 ? -2.368 17.746 10.978 1 98.24 42 ARG B CA 1
ATOM 1603 C C . ARG B 1 42 ? -1.556 17.285 9.772 1 98.24 42 ARG B C 1
ATOM 1605 O O . ARG B 1 42 ? -2.089 17.167 8.667 1 98.24 42 ARG B O 1
ATOM 1612 N N . THR B 1 43 ? -0.23 17.006 10.002 1 98.68 43 THR B N 1
ATOM 1613 C CA . THR B 1 43 ? 0.649 16.521 8.944 1 98.68 43 THR B CA 1
ATOM 1614 C C . THR B 1 43 ? 0.203 15.145 8.458 1 98.68 43 THR B C 1
ATOM 1616 O O . THR B 1 43 ? 0.098 14.91 7.253 1 98.68 43 THR B O 1
ATOM 1619 N N . ARG B 1 44 ? -0.156 14.328 9.367 1 98.48 44 ARG B N 1
ATOM 1620 C CA . ARG B 1 44 ? -0.619 12.983 9.039 1 98.48 44 ARG B CA 1
ATOM 1621 C C . ARG B 1 44 ? -1.928 13.031 8.257 1 98.48 44 ARG B C 1
ATOM 1623 O O . ARG B 1 44 ? -2.064 12.37 7.225 1 98.48 44 ARG B O 1
ATOM 1630 N N . GLU B 1 45 ? -2.847 13.824 8.667 1 98.59 45 GLU B N 1
ATOM 1631 C CA . GLU B 1 45 ? -4.193 13.813 8.102 1 98.59 45 GLU B CA 1
ATOM 1632 C C . GLU B 1 45 ? -4.21 14.424 6.704 1 98.59 45 GLU B C 1
ATOM 1634 O O . GLU B 1 45 ? -4.97 13.986 5.838 1 98.59 45 GLU B O 1
ATOM 1639 N N . ILE B 1 46 ? -3.425 15.44 6.489 1 98.84 46 ILE B N 1
ATOM 1640 C CA . ILE B 1 46 ? -3.44 16.006 5.145 1 98.84 46 ILE B CA 1
ATOM 1641 C C . ILE B 1 46 ? -2.813 15.018 4.163 1 98.84 46 ILE B C 1
ATOM 1643 O O . ILE B 1 46 ? -3.292 14.865 3.037 1 98.84 46 ILE B O 1
ATOM 1647 N N . ALA B 1 47 ? -1.71 14.325 4.567 1 98.9 47 ALA B N 1
ATOM 1648 C CA . ALA B 1 47 ? -1.133 13.288 3.716 1 98.9 47 ALA B CA 1
ATOM 1649 C C . ALA B 1 47 ? -2.152 12.19 3.422 1 98.9 47 ALA B C 1
ATOM 1651 O O . ALA B 1 47 ? -2.313 11.776 2.272 1 98.9 47 ALA B O 1
ATOM 1652 N N . ARG B 1 48 ? -2.877 11.765 4.444 1 98.8 48 ARG B N 1
ATOM 1653 C CA . ARG B 1 48 ? -3.902 10.736 4.3 1 98.8 48 ARG B CA 1
ATOM 1654 C C . ARG B 1 48 ? -4.991 11.18 3.329 1 98.8 48 ARG B C 1
ATOM 1656 O O . ARG B 1 48 ? -5.391 10.418 2.447 1 98.8 48 ARG B O 1
ATOM 1663 N N . ALA B 1 49 ? -5.477 12.371 3.487 1 98.76 49 ALA B N 1
ATOM 1664 C CA . ALA B 1 49 ? -6.57 12.892 2.669 1 98.76 49 ALA B CA 1
ATOM 1665 C C . ALA B 1 49 ? -6.163 12.978 1.201 1 98.76 49 ALA B C 1
ATOM 1667 O O . ALA B 1 49 ? -6.95 12.645 0.312 1 98.76 49 ALA B O 1
ATOM 1668 N N . VAL B 1 50 ? -4.938 13.403 0.942 1 98.89 50 VAL B N 1
ATOM 1669 C CA . VAL B 1 50 ? -4.457 13.529 -0.43 1 98.89 50 VAL B CA 1
ATOM 1670 C C . VAL B 1 50 ? -4.411 12.153 -1.09 1 98.89 50 VAL B C 1
ATOM 1672 O O . VAL B 1 50 ? -4.898 11.978 -2.21 1 98.89 50 VAL B O 1
ATOM 1675 N N . ILE B 1 51 ? -3.936 11.126 -0.414 1 98.78 51 ILE B N 1
ATOM 1676 C CA . ILE B 1 51 ? -3.859 9.781 -0.972 1 98.78 51 ILE B CA 1
ATOM 1677 C C . ILE B 1 51 ? -5.266 9.216 -1.153 1 98.78 51 ILE B C 1
ATOM 1679 O O . ILE B 1 51 ? -5.536 8.504 -2.123 1 98.78 51 ILE B O 1
ATOM 1683 N N . ALA B 1 52 ? -6.165 9.535 -0.196 1 98.42 52 ALA B N 1
ATOM 1684 C CA . ALA B 1 52 ? -7.546 9.078 -0.326 1 98.42 52 ALA B CA 1
ATOM 1685 C C . ALA B 1 52 ? -8.162 9.56 -1.637 1 98.42 52 ALA B C 1
ATOM 1687 O O . ALA B 1 52 ? -8.836 8.795 -2.331 1 98.42 52 ALA B O 1
ATOM 1688 N N . HIS B 1 53 ? -7.919 10.806 -1.974 1 98.51 53 HIS B N 1
ATOM 1689 C CA . HIS B 1 53 ? -8.423 11.358 -3.226 1 98.51 53 HIS B CA 1
ATOM 1690 C C . HIS B 1 53 ? -7.749 10.703 -4.427 1 98.51 53 HIS B C 1
ATOM 1692 O O . HIS B 1 53 ? -8.411 10.383 -5.417 1 98.51 53 HIS B O 1
ATOM 1698 N N . ASP B 1 54 ? -6.439 10.474 -4.318 1 98.27 54 ASP B N 1
ATOM 1699 C CA . ASP B 1 54 ? -5.707 9.853 -5.417 1 98.27 54 ASP B CA 1
ATOM 1700 C C . ASP B 1 54 ? -6.196 8.428 -5.667 1 98.27 54 ASP B C 1
ATOM 1702 O O . ASP B 1 54 ? -6.216 7.964 -6.809 1 98.27 54 ASP B O 1
ATOM 1706 N N . ASN B 1 55 ? -6.593 7.761 -4.617 1 98.02 55 ASN B N 1
ATOM 1707 C CA . ASN B 1 55 ? -7.113 6.401 -4.722 1 98.02 55 ASN B CA 1
ATOM 1708 C C . ASN B 1 55 ? -8.575 6.392 -5.159 1 98.02 55 ASN B C 1
ATOM 1710 O O . ASN B 1 55 ? -9.125 5.337 -5.478 1 98.02 55 ASN B O 1
ATOM 1714 N N . GLU B 1 56 ? -9.235 7.582 -5.121 1 97.28 56 GLU B N 1
ATOM 1715 C CA . GLU B 1 56 ? -10.678 7.672 -5.322 1 97.28 56 GLU B CA 1
ATOM 1716 C C . GLU B 1 56 ? -11.427 6.74 -4.374 1 97.28 56 GLU B C 1
ATOM 1718 O O . GLU B 1 56 ? -12.352 6.038 -4.788 1 97.28 56 GLU B O 1
ATOM 1723 N N . CYS B 1 57 ? -10.985 6.62 -3.194 1 95.93 57 CYS B N 1
ATOM 1724 C CA . CYS B 1 57 ? -11.6 5.794 -2.161 1 95.93 57 CYS B CA 1
ATOM 1725 C C . CYS B 1 57 ? -12.572 6.61 -1.317 1 95.93 57 CYS B C 1
ATOM 1727 O O . CYS B 1 57 ? -12.152 7.409 -0.478 1 95.93 57 CYS B O 1
ATOM 1729 N N . VAL B 1 58 ? -13.808 6.38 -1.398 1 93.33 58 VAL B N 1
ATOM 1730 C CA . VAL B 1 58 ? -14.856 7.208 -0.81 1 93.33 58 VAL B CA 1
ATOM 1731 C C . VAL B 1 58 ? -14.808 7.1 0.712 1 93.33 58 VAL B C 1
ATOM 1733 O O . VAL B 1 58 ? -14.88 8.11 1.415 1 93.33 58 VAL B O 1
ATOM 1736 N N . VAL B 1 59 ? -14.602 5.921 1.231 1 92.62 59 VAL B N 1
ATOM 1737 C CA . VAL B 1 59 ? -14.556 5.75 2.679 1 92.62 59 VAL B CA 1
ATOM 1738 C C . VAL B 1 59 ? -13.332 6.464 3.246 1 92.62 59 VAL B C 1
ATOM 1740 O O . VAL B 1 59 ? -13.399 7.068 4.319 1 92.62 59 VAL B O 1
ATOM 1743 N N . CYS B 1 60 ? -12.212 6.461 2.554 1 96.18 60 CYS B N 1
ATOM 1744 C CA . CYS B 1 60 ? -10.995 7.122 3.013 1 96.18 60 CYS B CA 1
ATOM 1745 C C . CYS B 1 60 ? -11.154 8.637 2.987 1 96.18 60 CYS B C 1
ATOM 1747 O O . CYS B 1 60 ? -10.678 9.332 3.886 1 96.18 60 CYS B O 1
ATOM 1749 N N . VAL B 1 61 ? -11.863 9.139 1.968 1 96.8 61 VAL B N 1
ATOM 1750 C CA . VAL B 1 61 ? -12.113 10.572 1.851 1 96.8 61 VAL B CA 1
ATOM 1751 C C . VAL B 1 61 ? -13.045 11.027 2.972 1 96.8 61 VAL B C 1
ATOM 1753 O O . VAL B 1 61 ? -12.869 12.111 3.532 1 96.8 61 VAL B O 1
ATOM 1756 N N . ASN B 1 62 ? -13.93 10.174 3.377 1 94.52 62 ASN B N 1
ATOM 1757 C CA . ASN B 1 62 ? -14.948 10.515 4.364 1 94.52 62 ASN B CA 1
ATOM 1758 C C . ASN B 1 62 ? -14.506 10.143 5.777 1 94.52 62 ASN B C 1
ATOM 1760 O O . ASN B 1 62 ? -15.293 10.23 6.721 1 94.52 62 ASN B O 1
ATOM 1764 N N . THR B 1 63 ? -13.361 9.754 5.986 1 95.05 63 THR B N 1
ATOM 1765 C CA . THR B 1 63 ? -12.837 9.39 7.297 1 95.05 63 THR B CA 1
ATOM 1766 C C . THR B 1 63 ? -12.406 10.633 8.071 1 95.05 63 THR B C 1
ATOM 1768 O O . THR B 1 63 ? -11.789 11.539 7.507 1 95.05 63 THR B O 1
ATOM 1771 N N . ARG B 1 64 ? -12.794 10.692 9.34 1 96.29 64 ARG B N 1
ATOM 1772 C CA . ARG B 1 64 ? -12.348 11.72 10.274 1 96.29 64 ARG B CA 1
ATOM 1773 C C . ARG B 1 64 ? -11.768 11.096 11.539 1 96.29 64 ARG B C 1
ATOM 1775 O O . ARG B 1 64 ? -11.995 9.917 11.816 1 96.29 64 ARG B O 1
ATOM 1782 N N . ASP B 1 65 ? -10.959 11.866 12.148 1 94.86 65 ASP B N 1
ATOM 1783 C CA . ASP B 1 65 ? -10.397 11.466 13.434 1 94.86 65 ASP B CA 1
ATOM 1784 C C . ASP B 1 65 ? -11.125 12.15 14.589 1 94.86 65 ASP B C 1
ATOM 1786 O O . ASP B 1 65 ? -11.172 13.379 14.658 1 94.86 65 ASP B O 1
ATOM 1790 N N . GLU B 1 66 ? -11.653 11.347 15.469 1 94.92 66 GLU B N 1
ATOM 1791 C CA . GLU B 1 66 ? -12.43 11.883 16.583 1 94.92 66 GLU B CA 1
ATOM 1792 C C . GLU B 1 66 ? -11.622 12.904 17.378 1 94.92 66 GLU B C 1
ATOM 1794 O O . GLU B 1 66 ? -12.179 13.868 17.908 1 94.92 66 GLU B O 1
ATOM 1799 N N . ASP B 1 67 ? -10.359 12.803 17.415 1 96.23 67 ASP B N 1
ATOM 1800 C CA . ASP B 1 67 ? -9.483 13.711 18.149 1 96.23 67 ASP B CA 1
ATOM 1801 C C . ASP B 1 67 ? -8.995 14.848 17.254 1 96.23 67 ASP B C 1
ATOM 1803 O O . ASP B 1 67 ? -8.152 15.649 17.664 1 96.23 67 ASP B O 1
ATOM 1807 N N . GLY B 1 68 ? -9.498 14.909 16.031 1 96.05 68 GLY B N 1
ATOM 1808 C CA . GLY B 1 68 ? -8.985 15.82 15.02 1 96.05 68 GLY B CA 1
ATOM 1809 C C . GLY B 1 68 ? -9.137 17.281 15.401 1 96.05 68 GLY B C 1
ATOM 1810 O O . GLY B 1 68 ? -8.163 18.037 15.381 1 96.05 68 GLY B O 1
ATOM 1811 N N . LEU B 1 69 ? -10.285 17.642 15.837 1 94.85 69 LEU B N 1
ATOM 1812 C CA . LEU B 1 69 ? -10.547 19.049 16.122 1 94.85 69 LEU B CA 1
ATOM 1813 C C . LEU B 1 69 ? -9.644 19.553 17.243 1 94.85 69 LEU B C 1
ATOM 1815 O O . LEU B 1 69 ? -9.106 20.66 17.161 1 94.85 69 LEU B O 1
ATOM 1819 N N . ALA B 1 70 ? -9.447 18.742 18.265 1 95.18 70 ALA B N 1
ATOM 1820 C CA . ALA B 1 70 ? -8.601 19.113 19.397 1 95.18 70 ALA B CA 1
ATOM 1821 C C . ALA B 1 70 ? -7.144 19.26 18.967 1 95.18 70 ALA B C 1
ATOM 1823 O O . ALA B 1 70 ? -6.376 19.992 19.596 1 95.18 70 ALA B O 1
ATOM 1824 N N . ALA B 1 71 ? -6.83 18.665 17.85 1 95.02 71 ALA B N 1
ATOM 1825 C CA . ALA B 1 71 ? -5.454 18.695 17.36 1 95.02 71 ALA B CA 1
ATOM 1826 C C . ALA B 1 71 ? -5.305 19.681 16.205 1 95.02 71 ALA B C 1
ATOM 1828 O O . ALA B 1 71 ? -4.279 19.694 15.52 1 95.02 71 ALA B O 1
ATOM 1829 N N . GLY B 1 72 ? -6.414 20.427 15.931 1 95.78 72 GLY B N 1
ATOM 1830 C CA . GLY B 1 72 ? -6.348 21.462 14.911 1 95.78 72 GLY B CA 1
ATOM 1831 C C . GLY B 1 72 ? -6.728 20.963 13.53 1 95.78 72 GLY B C 1
ATOM 1832 O O . GLY B 1 72 ? -6.509 21.653 12.532 1 95.78 72 GLY B O 1
ATOM 1833 N N . VAL B 1 73 ? -7.199 19.763 13.532 1 97.64 73 VAL B N 1
ATOM 1834 C CA . VAL B 1 73 ? -7.688 19.222 12.268 1 97.64 73 VAL B CA 1
ATOM 1835 C C . VAL B 1 73 ? -9.176 19.531 12.114 1 97.64 73 VAL B C 1
ATOM 1837 O O . VAL B 1 73 ? -10.025 18.779 12.597 1 97.64 73 VAL B O 1
ATOM 1840 N N . ASP B 1 74 ? -9.472 20.551 11.346 1 96.28 74 ASP B N 1
ATOM 1841 C CA . ASP B 1 74 ? -10.86 20.928 11.096 1 96.28 74 ASP B CA 1
ATOM 1842 C C . ASP B 1 74 ? -11.266 20.607 9.66 1 96.28 74 ASP B C 1
ATOM 1844 O O . ASP B 1 74 ? -10.468 20.069 8.889 1 96.28 74 ASP B O 1
ATOM 1848 N N . GLU B 1 75 ? -12.497 20.942 9.351 1 97.14 75 GLU B N 1
ATOM 1849 C CA . GLU B 1 75 ? -13.021 20.559 8.043 1 97.14 75 GLU B CA 1
ATOM 1850 C C . GLU B 1 75 ? -12.319 21.321 6.922 1 97.14 75 GLU B C 1
ATOM 1852 O O . GLU B 1 75 ? -12.255 20.846 5.787 1 97.14 75 GLU B O 1
ATOM 1857 N N . GLU B 1 76 ? -11.758 22.514 7.172 1 97.52 76 GLU B N 1
ATOM 1858 C CA . GLU B 1 76 ? -11.038 23.283 6.162 1 97.52 76 GLU B CA 1
ATOM 1859 C C . GLU B 1 76 ? -9.808 22.527 5.666 1 97.52 76 GLU B C 1
ATOM 1861 O O . GLU B 1 76 ? -9.46 22.605 4.486 1 97.52 76 GLU B O 1
ATOM 1866 N N . LEU B 1 77 ? -9.195 21.836 6.612 1 98.22 77 LEU B N 1
ATOM 1867 C CA . LEU B 1 77 ? -8.042 21.032 6.221 1 98.22 77 LEU B CA 1
ATOM 1868 C C . LEU B 1 77 ? -8.424 20.022 5.145 1 98.22 77 LEU B C 1
ATOM 1870 O O . LEU B 1 77 ? -7.722 19.884 4.14 1 98.22 77 LEU B O 1
ATOM 1874 N N . TYR B 1 78 ? -9.524 19.353 5.298 1 97.85 78 TYR B N 1
ATOM 1875 C CA . TYR B 1 78 ? -9.973 18.319 4.373 1 97.85 78 TYR B CA 1
ATOM 1876 C C . TYR B 1 78 ? -10.511 18.934 3.087 1 97.85 78 TYR B C 1
ATOM 1878 O O . TYR B 1 78 ? -10.274 18.412 1.995 1 97.85 78 TYR B O 1
ATOM 1886 N N . GLU B 1 79 ? -11.192 20.019 3.203 1 97.86 79 GLU B N 1
ATOM 1887 C CA . GLU B 1 79 ? -11.837 20.662 2.062 1 97.86 79 GLU B CA 1
ATOM 1888 C C . GLU B 1 79 ? -10.806 21.159 1.053 1 97.86 79 GLU B C 1
ATOM 1890 O O . GLU B 1 79 ? -11.081 21.214 -0.147 1 97.86 79 GLU B O 1
ATOM 1895 N N . HIS B 1 80 ? -9.605 21.445 1.515 1 98.52 80 HIS B N 1
ATOM 1896 C CA . HIS B 1 80 ? -8.589 22.02 0.641 1 98.52 80 HIS B CA 1
ATOM 1897 C C . HIS B 1 80 ? -7.494 21.006 0.327 1 98.52 80 HIS B C 1
ATOM 1899 O O . HIS B 1 80 ? -6.42 21.375 -0.155 1 98.52 80 HIS B O 1
ATOM 1905 N N . ALA B 1 81 ? -7.709 19.775 0.627 1 98.37 81 ALA B N 1
ATOM 1906 C CA . ALA B 1 81 ? -6.693 18.74 0.457 1 98.37 81 ALA B CA 1
ATOM 1907 C C . ALA B 1 81 ? -6.138 18.744 -0.964 1 98.37 81 ALA B C 1
ATOM 1909 O O . ALA B 1 81 ? -4.933 18.576 -1.167 1 98.37 81 ALA B O 1
ATOM 1910 N N . LEU B 1 82 ? -6.914 19.003 -1.998 1 97.59 82 LEU B N 1
ATOM 1911 C CA . LEU B 1 82 ? -6.47 18.979 -3.388 1 97.59 82 LEU B CA 1
ATOM 1912 C C . LEU B 1 82 ? -5.804 20.297 -3.768 1 97.59 82 LEU B C 1
ATOM 1914 O O . LEU B 1 82 ? -5.224 20.416 -4.85 1 97.59 82 LEU B O 1
ATOM 1918 N N . GLN B 1 83 ? -5.875 21.272 -2.894 1 98.45 83 GLN B N 1
ATOM 1919 C CA . GLN B 1 83 ? -5.191 22.547 -3.083 1 98.45 83 GLN B CA 1
ATOM 1920 C C . GLN B 1 83 ? -3.946 22.639 -2.207 1 98.45 83 GLN B C 1
ATOM 1922 O O . GLN B 1 83 ? -3.574 23.725 -1.758 1 98.45 83 GLN B O 1
ATOM 1927 N N . TRP B 1 84 ? -3.349 21.492 -1.917 1 97.92 84 TRP B N 1
ATOM 1928 C CA . TRP B 1 84 ? -2.233 21.45 -0.979 1 97.92 84 TRP B CA 1
ATOM 1929 C C . TRP B 1 84 ? -1.061 22.282 -1.489 1 97.92 84 TRP B C 1
ATOM 1931 O O . TRP B 1 84 ? -0.257 22.783 -0.7 1 97.92 84 TRP B O 1
ATOM 1941 N N . ARG B 1 85 ? -0.982 22.586 -2.715 1 97.83 85 ARG B N 1
ATOM 1942 C CA . ARG B 1 85 ? 0.126 23.354 -3.274 1 97.83 85 ARG B CA 1
ATOM 1943 C C . ARG B 1 85 ? -0.028 24.84 -2.966 1 97.83 85 ARG B C 1
ATOM 1945 O O . ARG B 1 85 ? 0.965 25.56 -2.847 1 97.83 85 ARG B O 1
ATOM 1952 N N . THR B 1 86 ? -1.32 25.269 -2.784 1 97.99 86 THR B N 1
ATOM 1953 C CA . THR B 1 86 ? -1.5 26.714 -2.873 1 97.99 86 THR B CA 1
ATOM 1954 C C . THR B 1 86 ? -2.247 27.242 -1.652 1 97.99 86 THR B C 1
ATOM 1956 O O . THR B 1 86 ? -2.131 28.421 -1.309 1 97.99 86 THR B O 1
ATOM 1959 N N . TRP B 1 87 ? -3.065 26.473 -0.997 1 98.14 87 TRP B N 1
ATOM 1960 C CA . TRP B 1 87 ? -3.86 26.97 0.122 1 98.14 87 TRP B CA 1
ATOM 1961 C C . TRP B 1 87 ? -2.962 27.466 1.25 1 98.14 87 TRP B C 1
ATOM 1963 O O . TRP B 1 87 ? -2.049 26.759 1.682 1 98.14 87 TRP B O 1
ATOM 1973 N N . PRO B 1 88 ? -3.181 28.628 1.743 1 98.16 88 PRO B N 1
ATOM 1974 C CA . PRO B 1 88 ? -2.28 29.216 2.736 1 98.16 88 PRO B CA 1
ATOM 1975 C C . PRO B 1 88 ? -2.432 28.585 4.119 1 98.16 88 PRO B C 1
ATOM 1977 O O . PRO B 1 88 ? -1.615 28.835 5.009 1 98.16 88 PRO B O 1
ATOM 1980 N N . GLY B 1 89 ? -3.426 27.735 4.372 1 98.04 89 GLY B N 1
ATOM 1981 C CA . GLY B 1 89 ? -3.705 27.165 5.68 1 98.04 89 GLY B CA 1
ATOM 1982 C C . GLY B 1 89 ? -2.767 26.032 6.049 1 98.04 89 GLY B C 1
ATOM 1983 O O . GLY B 1 89 ? -2.791 25.543 7.181 1 98.04 89 GLY B O 1
ATOM 1984 N N . TYR B 1 90 ? -1.896 25.658 5.111 1 98.56 90 TYR B N 1
ATOM 1985 C CA . TYR B 1 90 ? -0.948 24.589 5.403 1 98.56 90 TYR B CA 1
ATOM 1986 C C . TYR B 1 90 ? 0.425 25.155 5.745 1 98.56 90 TYR B C 1
ATOM 1988 O O . TYR B 1 90 ? 0.889 26.102 5.106 1 98.56 90 TYR B O 1
ATOM 1996 N N . SER B 1 91 ? 1.027 24.651 6.833 1 98.21 91 SER B N 1
ATOM 1997 C CA . SER B 1 91 ? 2.442 24.911 7.081 1 98.21 91 SER B CA 1
ATOM 1998 C C . SER B 1 91 ? 3.317 24.277 6.005 1 98.21 91 SER B C 1
ATOM 2000 O O . SER B 1 91 ? 2.84 23.471 5.204 1 98.21 91 SER B O 1
ATOM 2002 N N . GLU B 1 92 ? 4.549 24.564 5.994 1 98.27 92 GLU B N 1
ATOM 2003 C CA . GLU B 1 92 ? 5.469 23.986 5.019 1 98.27 92 GLU B CA 1
ATOM 2004 C C . GLU B 1 92 ? 5.603 22.479 5.213 1 98.27 92 GLU B C 1
ATOM 2006 O O . GLU B 1 92 ? 5.661 21.725 4.239 1 98.27 92 GLU B O 1
ATOM 2011 N N . GLN B 1 93 ? 5.685 21.995 6.469 1 98.7 93 GLN B N 1
ATOM 2012 C CA . GLN B 1 93 ? 5.779 20.562 6.727 1 98.7 93 GLN B CA 1
ATOM 2013 C C . GLN B 1 93 ? 4.543 19.828 6.215 1 98.7 93 GLN B C 1
ATOM 2015 O O . GLN B 1 93 ? 4.655 18.757 5.615 1 98.7 93 GLN B O 1
ATOM 2020 N N . GLU B 1 94 ? 3.332 20.432 6.427 1 98.78 94 GLU B N 1
ATOM 2021 C CA . GLU B 1 94 ? 2.085 19.852 5.936 1 98.78 94 GLU B CA 1
ATOM 2022 C C . GLU B 1 94 ? 2.068 19.789 4.411 1 98.78 94 GLU B C 1
ATOM 2024 O O . GLU B 1 94 ? 1.674 18.775 3.831 1 98.78 94 GLU B O 1
ATOM 2029 N N . ARG B 1 95 ? 2.528 20.8 3.783 1 98.8 95 ARG B N 1
ATOM 2030 C CA . ARG B 1 95 ? 2.554 20.858 2.325 1 98.8 95 ARG B CA 1
ATOM 2031 C C . ARG B 1 95 ? 3.505 19.813 1.752 1 98.8 95 ARG B C 1
ATOM 2033 O O . ARG B 1 95 ? 3.199 19.172 0.745 1 98.8 95 ARG B O 1
ATOM 2040 N N . LEU B 1 96 ? 4.648 19.649 2.383 1 98.84 96 LEU B N 1
ATOM 2041 C CA . LEU B 1 96 ? 5.618 18.655 1.937 1 98.84 96 LEU B CA 1
ATOM 2042 C C . LEU B 1 96 ? 5.086 17.242 2.15 1 98.84 96 LEU B C 1
ATOM 2044 O O . LEU B 1 96 ? 5.306 16.359 1.318 1 98.84 96 LEU B O 1
ATOM 2048 N N . ALA B 1 97 ? 4.357 17.028 3.251 1 98.9 97 ALA B N 1
ATOM 2049 C CA . ALA B 1 97 ? 3.738 15.726 3.485 1 98.9 97 ALA B CA 1
ATOM 2050 C C . ALA B 1 97 ? 2.689 15.418 2.422 1 98.9 97 ALA B C 1
ATOM 2052 O O . ALA B 1 97 ? 2.605 14.289 1.932 1 98.9 97 ALA B O 1
ATOM 2053 N N . ALA B 1 98 ? 1.915 16.408 2.063 1 98.92 98 ALA B N 1
ATOM 2054 C CA . ALA B 1 98 ? 0.917 16.256 1.007 1 98.92 98 ALA B CA 1
ATOM 2055 C C . ALA B 1 98 ? 1.579 15.947 -0.333 1 98.92 98 ALA B C 1
ATOM 2057 O O . ALA B 1 98 ? 1.115 15.078 -1.076 1 98.92 98 ALA B O 1
ATOM 2058 N N . GLU B 1 99 ? 2.622 16.653 -0.622 1 98.86 99 GLU B N 1
ATOM 2059 C CA . GLU B 1 99 ? 3.358 16.423 -1.861 1 98.86 99 GLU B CA 1
ATOM 2060 C C . GLU B 1 99 ? 3.943 15.015 -1.903 1 98.86 99 GLU B C 1
ATOM 2062 O O . GLU B 1 99 ? 3.83 14.319 -2.915 1 98.86 99 GLU B O 1
ATOM 2067 N N . PHE B 1 100 ? 4.558 14.625 -0.82 1 98.88 100 PHE B N 1
ATOM 2068 C CA . PHE B 1 100 ? 5.088 13.27 -0.726 1 98.88 100 PHE B CA 1
ATOM 2069 C C . PHE B 1 100 ? 3.991 12.241 -0.977 1 98.88 100 PHE B C 1
ATOM 2071 O O . PHE B 1 100 ? 4.168 11.321 -1.778 1 98.88 100 PHE B O 1
ATOM 2078 N N . ALA B 1 101 ? 2.874 12.44 -0.297 1 98.92 101 ALA B N 1
ATOM 2079 C CA . ALA B 1 101 ? 1.761 11.498 -0.389 1 98.92 101 ALA B CA 1
ATOM 2080 C C . ALA B 1 101 ? 1.241 11.401 -1.82 1 98.92 101 ALA B C 1
ATOM 2082 O O . ALA B 1 101 ? 1.065 10.301 -2.35 1 98.92 101 ALA B O 1
ATOM 2083 N N . HIS B 1 102 ? 1.048 12.53 -2.46 1 98.88 102 HIS B N 1
ATOM 2084 C CA . HIS B 1 102 ? 0.562 12.561 -3.835 1 98.88 102 HIS B CA 1
ATOM 2085 C C . HIS B 1 102 ? 1.528 11.851 -4.777 1 98.88 102 HIS B C 1
ATOM 2087 O O . HIS B 1 102 ? 1.118 10.993 -5.562 1 98.88 102 HIS B O 1
ATOM 2093 N N . ARG B 1 103 ? 2.766 12.169 -4.654 1 98.76 103 ARG B N 1
ATOM 2094 C CA . ARG B 1 103 ? 3.759 11.644 -5.586 1 98.76 103 ARG B CA 1
ATOM 2095 C C . ARG B 1 103 ? 4.075 10.183 -5.283 1 98.76 103 ARG B C 1
ATOM 2097 O O . ARG B 1 103 ? 4.356 9.402 -6.194 1 98.76 103 ARG B O 1
ATOM 2104 N N . PHE B 1 104 ? 4.022 9.811 -4.032 1 98.75 104 PHE B N 1
ATOM 2105 C CA . PHE B 1 104 ? 4.154 8.415 -3.632 1 98.75 104 PHE B CA 1
ATOM 2106 C C . PHE B 1 104 ? 3.066 7.563 -4.274 1 98.75 104 PHE B C 1
ATOM 2108 O O . PHE B 1 104 ? 3.329 6.447 -4.726 1 98.75 104 PHE B O 1
ATOM 2115 N N . ALA B 1 105 ? 1.874 8.108 -4.363 1 98.49 105 ALA B N 1
ATOM 2116 C CA . ALA B 1 105 ? 0.724 7.371 -4.88 1 98.49 105 ALA B CA 1
ATOM 2117 C C . ALA B 1 105 ? 0.717 7.365 -6.406 1 98.49 105 ALA B C 1
ATOM 2119 O O . ALA B 1 105 ? 0.236 6.414 -7.027 1 98.49 105 ALA B O 1
ATOM 2120 N N . THR B 1 106 ? 1.326 8.387 -7.071 1 97.95 106 THR B N 1
ATOM 2121 C CA . THR B 1 106 ? 1.019 8.559 -8.487 1 97.95 106 THR B CA 1
ATOM 2122 C C . THR B 1 106 ? 2.295 8.53 -9.324 1 97.95 106 THR B C 1
ATOM 2124 O O . THR B 1 106 ? 2.255 8.215 -10.515 1 97.95 106 THR B O 1
ATOM 2127 N N . GLU B 1 107 ? 3.41 8.94 -8.796 1 97.94 107 GLU B N 1
ATOM 2128 C CA . GLU B 1 107 ? 4.659 9.071 -9.542 1 97.94 107 GLU B CA 1
ATOM 2129 C C . GLU B 1 107 ? 5.866 8.807 -8.647 1 97.94 107 GLU B C 1
ATOM 2131 O O . GLU B 1 107 ? 6.783 9.628 -8.575 1 97.94 107 GLU B O 1
ATOM 2136 N N . HIS B 1 108 ? 5.873 7.691 -7.994 1 97.65 108 HIS B N 1
ATOM 2137 C CA . HIS B 1 108 ? 6.874 7.351 -6.99 1 97.65 108 HIS B CA 1
ATOM 2138 C C . HIS B 1 108 ? 8.273 7.319 -7.596 1 97.65 108 HIS B C 1
ATOM 2140 O O . HIS B 1 108 ? 9.256 7.628 -6.918 1 97.65 108 HIS B O 1
ATOM 2146 N N . THR B 1 109 ? 8.439 6.984 -8.899 1 95.83 109 THR B N 1
ATOM 2147 C CA . THR B 1 109 ? 9.753 6.91 -9.528 1 95.83 109 THR B CA 1
ATOM 2148 C C . THR B 1 109 ? 10.334 8.307 -9.732 1 95.83 109 THR B C 1
ATOM 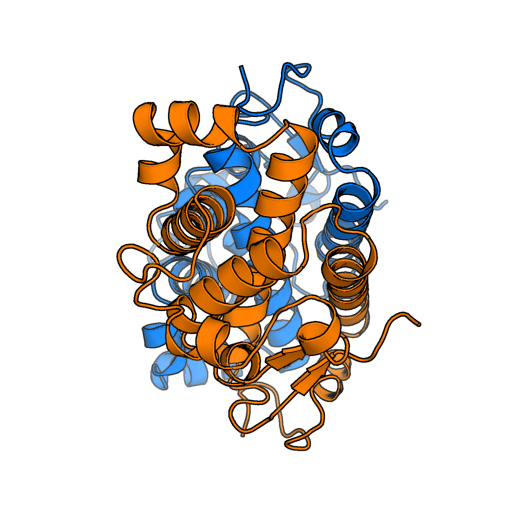2150 O O . THR B 1 109 ? 11.529 8.524 -9.522 1 95.83 109 THR B O 1
ATOM 2153 N N . LYS B 1 110 ? 9.498 9.243 -10.143 1 97.47 110 LYS B N 1
ATOM 2154 C CA . LYS B 1 110 ? 9.935 10.631 -10.269 1 97.47 110 LYS B CA 1
ATOM 2155 C C . LYS B 1 110 ? 10.255 11.233 -8.904 1 97.47 110 LYS B C 1
ATOM 2157 O O . LYS B 1 110 ? 11.184 12.032 -8.774 1 97.47 110 LYS B O 1
ATOM 2162 N N . LEU B 1 111 ? 9.47 10.852 -7.897 1 97.88 111 LEU B N 1
ATOM 2163 C CA . LEU B 1 111 ? 9.722 11.306 -6.533 1 97.88 111 LEU B CA 1
ATOM 2164 C C . LEU B 1 111 ? 11.112 10.886 -6.069 1 97.88 111 LEU B C 1
ATOM 2166 O O . LEU B 1 111 ? 11.853 11.694 -5.504 1 97.88 111 LEU B O 1
ATOM 2170 N N . ARG B 1 112 ? 11.463 9.694 -6.325 1 95.31 112 ARG B N 1
ATOM 2171 C CA . ARG B 1 112 ? 12.751 9.144 -5.912 1 95.31 112 ARG B CA 1
ATOM 2172 C C . ARG B 1 112 ? 13.904 9.959 -6.487 1 95.31 112 ARG B C 1
ATOM 2174 O O . ARG B 1 112 ? 14.904 10.195 -5.807 1 95.31 112 ARG B O 1
ATOM 2181 N N . GLU B 1 113 ? 13.771 10.472 -7.639 1 95.99 113 GLU B N 1
ATOM 2182 C CA . GLU B 1 113 ? 14.872 11.097 -8.365 1 95.99 113 GLU B CA 1
ATOM 2183 C C . GLU B 1 113 ? 14.898 12.605 -8.139 1 95.99 113 GLU B C 1
ATOM 2185 O O . GLU B 1 113 ? 15.814 13.292 -8.598 1 95.99 113 GLU B O 1
ATOM 2190 N N . ASP B 1 114 ? 13.941 13.171 -7.441 1 97.81 114 ASP B N 1
ATOM 2191 C CA . ASP B 1 114 ? 13.811 14.618 -7.3 1 97.81 114 ASP B CA 1
ATOM 2192 C C . ASP B 1 114 ? 14.644 15.133 -6.128 1 97.81 114 ASP B C 1
ATOM 2194 O O . ASP B 1 114 ? 14.12 15.345 -5.033 1 97.81 114 ASP B O 1
ATOM 2198 N N . GLU B 1 115 ? 15.85 15.487 -6.363 1 97.19 115 GLU B N 1
ATOM 2199 C CA . GLU B 1 115 ? 16.778 15.907 -5.318 1 97.19 115 GLU B CA 1
ATOM 2200 C C . GLU B 1 115 ? 16.334 17.22 -4.68 1 97.19 115 GLU B C 1
ATOM 2202 O O . GLU B 1 115 ? 16.576 17.454 -3.494 1 97.19 115 GLU B O 1
ATOM 2207 N N . ASP B 1 116 ? 15.686 18.03 -5.44 1 97.99 116 ASP B N 1
ATOM 2208 C CA . ASP B 1 116 ? 15.176 19.275 -4.873 1 97.99 116 ASP B CA 1
ATOM 2209 C C . ASP B 1 116 ? 14.115 19 -3.81 1 97.99 116 ASP B C 1
ATOM 2211 O O . ASP B 1 116 ? 14.119 19.623 -2.746 1 97.99 116 ASP B O 1
ATOM 2215 N N . PHE B 1 117 ? 13.21 18.087 -4.054 1 98.15 117 PHE B N 1
ATOM 2216 C CA . PHE B 1 117 ? 12.194 17.713 -3.078 1 98.15 117 PHE B CA 1
ATOM 2217 C C . PHE B 1 117 ? 12.837 17.177 -1.804 1 98.15 117 PHE B C 1
ATOM 2219 O O . PHE B 1 117 ? 12.467 17.578 -0.699 1 98.15 117 PHE B O 1
ATOM 2226 N N . TRP B 1 118 ? 13.798 16.348 -2.022 1 97.58 118 TRP B N 1
ATOM 2227 C CA . TRP B 1 118 ? 14.385 15.688 -0.86 1 97.58 118 TRP B CA 1
AT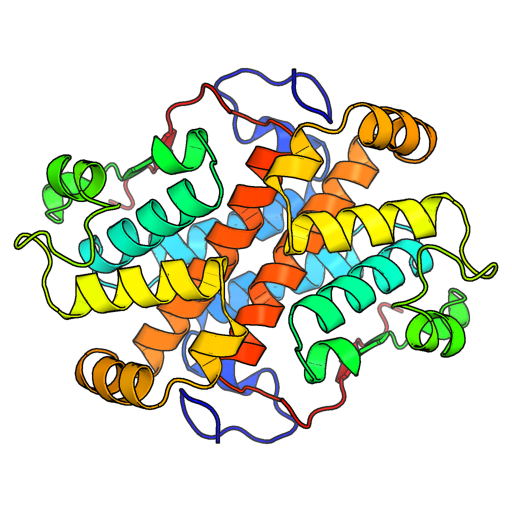OM 2228 C C . TRP B 1 118 ? 15.203 16.672 -0.03 1 97.58 118 TRP B C 1
ATOM 2230 O O . TRP B 1 118 ? 15.258 16.563 1.197 1 97.58 118 TRP B O 1
ATOM 2240 N N . SER B 1 119 ? 15.798 17.626 -0.648 1 97.24 119 SER B N 1
ATOM 2241 C CA . SER B 1 119 ? 16.495 18.685 0.073 1 97.24 119 SER B CA 1
ATOM 2242 C C . SER B 1 119 ? 15.53 19.498 0.931 1 97.24 119 SER B C 1
ATOM 2244 O O . SER B 1 119 ? 15.801 19.755 2.106 1 97.24 119 SER B O 1
ATOM 2246 N N . ARG B 1 120 ? 14.372 19.872 0.381 1 97.54 120 ARG B N 1
ATOM 2247 C CA . ARG B 1 120 ? 13.361 20.605 1.135 1 97.54 120 ARG B CA 1
ATOM 2248 C C . ARG B 1 120 ? 12.796 19.752 2.266 1 97.54 120 ARG B C 1
ATOM 2250 O O . ARG B 1 120 ? 12.591 20.243 3.378 1 97.54 120 ARG B O 1
ATOM 2257 N N . CYS B 1 121 ? 12.599 18.544 2 1 96.9 121 CYS B N 1
ATOM 2258 C CA . CYS B 1 121 ? 12.02 17.622 2.971 1 96.9 121 CYS B CA 1
ATOM 2259 C C . CYS B 1 121 ? 12.932 17.463 4.182 1 96.9 121 CYS B C 1
ATOM 2261 O O . CYS B 1 121 ? 12.458 17.414 5.319 1 96.9 121 CYS B O 1
ATOM 2263 N N . SER B 1 122 ? 14.231 17.416 3.957 1 95.16 122 SER B N 1
ATOM 2264 C CA . SER B 1 122 ? 15.191 17.174 5.029 1 95.16 122 SER B CA 1
ATOM 2265 C C . SER B 1 122 ? 15.237 18.344 6.005 1 95.16 122 SER B C 1
ATOM 2267 O O . SER B 1 122 ? 15.69 18.194 7.142 1 95.16 122 SER B O 1
ATOM 2269 N N . GLU B 1 123 ? 14.738 19.469 5.594 1 97.09 123 GLU B N 1
ATOM 2270 C CA . GLU B 1 123 ? 14.689 20.644 6.459 1 97.09 123 GLU B CA 1
ATOM 2271 C C . GLU B 1 123 ? 13.521 20.561 7.437 1 97.09 123 GLU B C 1
ATOM 2273 O O . GLU B 1 123 ? 13.522 21.232 8.471 1 97.09 123 GLU B O 1
ATOM 2278 N N . HIS B 1 124 ? 12.555 19.67 7.144 1 98.02 124 HIS B N 1
ATOM 2279 C CA . HIS B 1 124 ? 11.323 19.698 7.924 1 98.02 124 HIS B CA 1
ATOM 2280 C C . HIS B 1 124 ? 11.041 18.34 8.557 1 98.02 124 HIS B C 1
ATOM 2282 O O . HIS B 1 124 ? 10.185 18.227 9.438 1 98.02 124 HIS B O 1
ATOM 2288 N N . PHE B 1 125 ? 11.798 17.35 8.115 1 98.2 125 PHE B N 1
ATOM 2289 C CA . PHE B 1 125 ? 11.588 15.996 8.614 1 98.2 125 PHE B CA 1
ATOM 2290 C C . PHE B 1 125 ? 12.906 15.372 9.057 1 98.2 125 PHE B C 1
ATOM 2292 O O . PHE B 1 125 ? 13.891 15.397 8.317 1 98.2 125 PHE B O 1
ATOM 2299 N N . SER B 1 126 ? 12.865 14.843 10.296 1 97.37 126 SER B N 1
ATOM 2300 C CA . SER B 1 126 ? 13.939 13.928 10.669 1 97.37 126 SER B CA 1
ATOM 2301 C C . SER B 1 126 ? 13.817 12.602 9.927 1 97.37 126 SER B C 1
ATOM 2303 O O . SER B 1 126 ? 12.787 12.321 9.311 1 97.37 126 SER B O 1
ATOM 2305 N N . ASP B 1 127 ? 14.823 11.805 10.019 1 96.04 127 ASP B N 1
ATOM 2306 C CA . ASP B 1 127 ? 14.79 10.478 9.412 1 96.04 127 ASP B CA 1
ATOM 2307 C C . ASP B 1 127 ? 13.633 9.649 9.966 1 96.04 127 ASP B C 1
ATOM 2309 O O . ASP B 1 127 ? 12.975 8.918 9.223 1 96.04 127 ASP B O 1
ATOM 2313 N N . GLU B 1 128 ? 13.373 9.781 11.265 1 96.95 128 GLU B N 1
ATOM 2314 C CA . GLU B 1 128 ? 12.314 9.033 11.935 1 96.95 128 GLU B CA 1
ATOM 2315 C C . GLU B 1 128 ? 10.936 9.469 11.446 1 96.95 128 GLU B C 1
ATOM 2317 O O . GLU B 1 128 ? 10.075 8.63 11.17 1 96.95 128 GLU B O 1
ATOM 2322 N N . LEU B 1 129 ? 10.709 10.773 11.266 1 97.99 129 LEU B N 1
ATOM 2323 C CA . LEU B 1 129 ? 9.426 11.283 10.794 1 97.99 129 LEU B CA 1
ATOM 2324 C C . LEU B 1 129 ? 9.189 10.894 9.339 1 97.99 129 LEU B C 1
ATOM 2326 O O . LEU B 1 129 ? 8.062 10.572 8.954 1 97.99 129 LEU B O 1
ATOM 2330 N N . LEU B 1 130 ? 10.248 10.905 8.608 1 97.48 130 LEU B N 1
ATOM 2331 C CA . LEU B 1 130 ? 10.124 10.529 7.203 1 97.48 130 LEU B CA 1
ATOM 2332 C C . LEU B 1 130 ? 9.784 9.049 7.064 1 97.48 130 LEU B C 1
ATOM 2334 O O . LEU B 1 130 ? 8.985 8.669 6.205 1 97.48 130 LEU B O 1
ATOM 2338 N N . ALA B 1 131 ? 10.393 8.234 7.91 1 97.21 131 ALA B N 1
ATOM 2339 C CA . ALA B 1 131 ? 10.05 6.815 7.924 1 97.21 131 ALA B CA 1
ATOM 2340 C C . ALA B 1 131 ? 8.582 6.608 8.286 1 97.21 131 ALA B C 1
ATOM 2342 O O . ALA B 1 131 ? 7.882 5.825 7.64 1 97.21 131 ALA B O 1
ATOM 2343 N N . ASP B 1 132 ? 8.097 7.322 9.263 1 98.59 132 ASP B N 1
ATOM 2344 C CA . ASP B 1 132 ? 6.693 7.243 9.653 1 98.59 132 ASP B CA 1
ATOM 2345 C C . ASP B 1 132 ? 5.779 7.665 8.504 1 98.59 132 ASP B C 1
ATOM 2347 O O . ASP B 1 132 ? 4.752 7.031 8.256 1 98.59 132 ASP B O 1
ATOM 2351 N N . LEU B 1 133 ? 6.18 8.697 7.809 1 98.8 133 LEU B N 1
ATOM 2352 C CA . LEU B 1 133 ? 5.37 9.192 6.701 1 98.8 133 LEU B CA 1
ATOM 2353 C C . LEU B 1 133 ? 5.311 8.17 5.571 1 98.8 133 LEU B C 1
ATOM 2355 O O . LEU B 1 133 ? 4.23 7.857 5.067 1 98.8 133 LEU B O 1
ATOM 2359 N N . ALA B 1 134 ? 6.428 7.655 5.237 1 98.58 134 ALA B N 1
ATOM 2360 C CA . ALA B 1 134 ? 6.492 6.697 4.136 1 98.58 134 ALA B CA 1
ATOM 2361 C C . ALA B 1 134 ? 5.684 5.442 4.453 1 98.58 134 ALA B C 1
ATOM 2363 O O . ALA B 1 134 ? 4.926 4.955 3.611 1 98.58 134 ALA B O 1
ATOM 2364 N N . LEU B 1 135 ? 5.816 4.958 5.677 1 98.71 135 LEU B N 1
ATOM 2365 C CA . LEU B 1 135 ? 5.094 3.755 6.076 1 98.71 135 LEU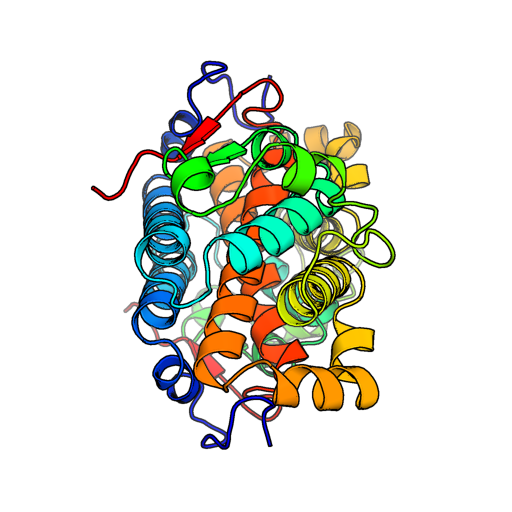 B CA 1
ATOM 2366 C C . LEU B 1 135 ? 3.595 4.023 6.159 1 98.71 135 LEU B C 1
ATOM 2368 O O . LEU B 1 135 ? 2.785 3.163 5.807 1 98.71 135 LEU B O 1
ATOM 2372 N N . SER B 1 136 ? 3.21 5.173 6.625 1 98.89 136 SER B N 1
ATOM 2373 C CA . SER B 1 136 ? 1.796 5.533 6.641 1 98.89 136 SER B CA 1
ATOM 2374 C C . SER B 1 136 ? 1.224 5.592 5.229 1 98.89 136 SER B C 1
ATOM 2376 O O . SER B 1 136 ? 0.139 5.067 4.97 1 98.89 136 SER B O 1
ATOM 2378 N N . CYS B 1 137 ? 1.983 6.158 4.318 1 98.94 137 CYS B N 1
ATOM 2379 C CA . CYS B 1 137 ? 1.539 6.24 2.932 1 98.94 137 CYS B CA 1
ATOM 2380 C C . CYS B 1 137 ? 1.419 4.852 2.314 1 98.94 137 CYS B C 1
ATOM 2382 O O . CYS B 1 137 ? 0.539 4.61 1.486 1 98.94 137 CYS B O 1
ATOM 2384 N N . ALA B 1 138 ? 2.308 3.971 2.728 1 98.88 138 ALA B N 1
ATOM 2385 C CA . ALA B 1 138 ? 2.217 2.588 2.267 1 98.88 138 ALA B CA 1
ATOM 2386 C C . ALA B 1 138 ? 0.871 1.973 2.641 1 98.88 138 ALA B C 1
ATOM 2388 O O . ALA B 1 138 ? 0.222 1.332 1.812 1 98.88 138 ALA B O 1
ATOM 2389 N N . LEU B 1 139 ? 0.455 2.177 3.868 1 98.88 139 LEU B N 1
ATOM 2390 C CA . LEU B 1 139 ? -0.84 1.68 4.321 1 98.88 139 LEU B CA 1
ATOM 2391 C C . LEU B 1 139 ? -1.974 2.302 3.513 1 98.88 139 LEU B C 1
ATOM 2393 O O . LEU B 1 139 ? -2.846 1.591 3.01 1 98.88 139 LEU B O 1
ATOM 2397 N N . TRP B 1 140 ? -1.972 3.588 3.362 1 98.88 140 TRP B N 1
ATOM 2398 C CA . TRP B 1 140 ? -3.108 4.306 2.794 1 98.88 140 TRP B CA 1
ATOM 2399 C C . TRP B 1 140 ? -3.25 4.01 1.304 1 98.88 140 TRP B C 1
ATOM 2401 O O . TRP B 1 140 ? -4.364 3.842 0.802 1 98.88 140 TRP B O 1
ATOM 2411 N N . VAL B 1 141 ? -2.125 3.951 0.594 1 98.86 141 VAL B N 1
ATOM 2412 C CA . VAL B 1 141 ? -2.212 3.607 -0.822 1 98.86 141 VAL B CA 1
ATOM 2413 C C . VAL B 1 141 ? -2.746 2.185 -0.976 1 98.86 141 VAL B C 1
ATOM 2415 O O . VAL B 1 141 ? -3.674 1.944 -1.752 1 98.86 141 VAL B O 1
ATOM 2418 N N . GLY B 1 142 ? -2.158 1.269 -0.228 1 98.66 142 GLY B N 1
ATOM 2419 C CA . GLY B 1 142 ? -2.55 -0.126 -0.343 1 98.66 142 GLY B CA 1
ATOM 2420 C C . GLY B 1 142 ? -3.983 -0.381 0.086 1 98.66 142 GLY B C 1
ATOM 2421 O O . GLY B 1 142 ? -4.779 -0.924 -0.682 1 98.66 142 GLY B O 1
ATOM 2422 N N . MET B 1 143 ? -4.349 0.011 1.254 1 97.69 143 MET B N 1
ATOM 2423 C CA . MET B 1 143 ? -5.687 -0.232 1.787 1 97.69 143 MET B CA 1
ATOM 2424 C C . MET B 1 143 ? -6.739 0.514 0.975 1 97.69 143 MET B C 1
ATOM 2426 O O . MET B 1 143 ? -7.816 -0.021 0.705 1 97.69 143 MET B O 1
ATOM 2430 N N . GLY B 1 144 ? -6.413 1.718 0.606 1 97.39 144 GLY B N 1
ATOM 2431 C CA . GLY B 1 144 ? -7.35 2.462 -0.219 1 97.39 144 GLY B CA 1
ATOM 2432 C C . GLY B 1 144 ? -7.68 1.765 -1.525 1 97.39 144 GLY B C 1
ATOM 2433 O O . GLY B 1 144 ? -8.839 1.734 -1.943 1 97.39 144 GLY B O 1
ATOM 2434 N N . ARG B 1 145 ? -6.719 1.212 -2.172 1 98.41 145 ARG B N 1
ATOM 2435 C CA . ARG B 1 145 ? -6.957 0.536 -3.443 1 98.41 145 ARG B CA 1
ATOM 2436 C C . ARG B 1 145 ? -7.734 -0.76 -3.236 1 98.41 145 ARG B C 1
ATOM 2438 O O . ARG B 1 145 ? -8.539 -1.15 -4.084 1 98.41 145 ARG B O 1
ATOM 2445 N N . VAL B 1 146 ? -7.493 -1.431 -2.106 1 97.49 146 VAL B N 1
ATOM 2446 C CA . VAL B 1 146 ? -8.289 -2.616 -1.804 1 97.49 146 VAL B CA 1
ATOM 2447 C C . VAL B 1 146 ? -9.764 -2.235 -1.7 1 97.49 146 VAL B C 1
ATOM 2449 O O . VAL B 1 146 ? -10.612 -2.825 -2.374 1 97.49 146 VAL B O 1
ATOM 2452 N N . LEU B 1 147 ? -10.039 -1.235 -0.916 1 95.24 147 LEU B N 1
ATOM 2453 C CA . LEU B 1 147 ? -11.423 -0.829 -0.701 1 95.24 147 LEU B CA 1
ATOM 2454 C C . LEU B 1 147 ? -12.049 -0.324 -1.996 1 95.24 147 LEU B C 1
ATOM 2456 O O . LEU B 1 147 ? -13.196 -0.654 -2.306 1 95.24 147 LEU B O 1
ATOM 2460 N N . ARG B 1 148 ? -11.294 0.371 -2.752 1 95.34 148 ARG B N 1
ATOM 2461 C CA . ARG B 1 148 ? -11.819 0.939 -3.989 1 95.34 148 ARG B CA 1
ATOM 2462 C C . ARG B 1 148 ? -12.045 -0.146 -5.037 1 95.34 148 ARG B C 1
ATOM 2464 O O . ARG B 1 148 ? -13.1 -0.192 -5.673 1 95.34 148 ARG B O 1
ATOM 2471 N N . THR B 1 149 ? -11.082 -1.012 -5.261 1 96.53 149 THR B N 1
ATOM 2472 C CA . THR B 1 149 ? -11.149 -2.004 -6.328 1 96.53 149 THR B CA 1
ATOM 2473 C C . THR B 1 149 ? -12.191 -3.072 -6.009 1 96.53 149 THR B C 1
ATOM 2475 O O . THR B 1 149 ? -12.891 -3.551 -6.904 1 96.53 149 THR B O 1
ATOM 2478 N N . LEU B 1 150 ? -12.37 -3.422 -4.719 1 94.72 150 LEU B N 1
ATOM 2479 C CA . LEU B 1 150 ? -13.32 -4.462 -4.34 1 94.72 150 LEU B CA 1
ATOM 2480 C C . LEU B 1 150 ? -14.679 -3.858 -4.001 1 94.72 150 LEU B C 1
ATOM 2482 O O . LEU B 1 150 ? -15.613 -4.581 -3.647 1 94.72 150 LEU B O 1
ATOM 2486 N N . ASP B 1 151 ? -14.729 -2.477 -4.043 1 91.48 151 ASP B N 1
ATOM 2487 C CA . ASP B 1 151 ? -15.973 -1.737 -3.858 1 91.48 151 ASP B CA 1
ATOM 2488 C C . ASP B 1 151 ? -16.55 -1.972 -2.464 1 91.48 151 ASP B C 1
ATOM 2490 O O . ASP B 1 151 ? -17.723 -2.322 -2.323 1 91.48 151 ASP B O 1
ATOM 2494 N N . ILE B 1 152 ? -15.713 -1.816 -1.48 1 90.2 152 ILE B N 1
ATOM 2495 C CA . ILE B 1 152 ? -16.088 -2.024 -0.086 1 90.2 152 ILE B CA 1
ATOM 2496 C C . ILE B 1 152 ? -16.287 -0.675 0.602 1 90.2 152 ILE B C 1
ATOM 2498 O O . ILE B 1 152 ? -15.41 0.191 0.55 1 90.2 152 ILE B O 1
ATOM 2502 N N . GLY B 1 153 ? -17.444 -0.532 1.224 1 81.09 153 GLY B N 1
ATOM 2503 C CA . GLY B 1 153 ? -17.682 0.603 2.101 1 81.09 153 GLY B CA 1
ATOM 2504 C C . GLY B 1 153 ? -17.771 1.923 1.358 1 81.09 153 GLY B C 1
ATOM 2505 O O . GLY B 1 153 ? -17.506 2.982 1.93 1 81.09 153 GLY B O 1
ATOM 2506 N N . GLN B 1 154 ? -18.137 1.968 0.117 1 77.66 154 GLN B N 1
ATOM 2507 C CA . GLN B 1 154 ? -18.045 3.163 -0.715 1 77.66 154 GLN B CA 1
ATOM 2508 C C . GLN B 1 154 ? -19.193 4.125 -0.423 1 77.66 154 GLN B C 1
ATOM 2510 O O . GLN B 1 154 ? -19.254 5.217 -0.993 1 77.66 154 GLN B O 1
ATOM 2515 N N . ALA B 1 155 ? -19.946 3.851 0.576 1 77.98 155 ALA B N 1
ATOM 2516 C CA . ALA B 1 155 ? -20.99 4.768 1.027 1 77.98 155 ALA B CA 1
ATOM 2517 C C . ALA B 1 155 ? -20.842 5.079 2.514 1 77.98 155 ALA B C 1
ATOM 2519 O O . ALA B 1 155 ? -21.612 5.867 3.069 1 77.98 155 ALA B O 1
ATOM 2520 N N . CYS B 1 156 ? -19.762 4.573 3.052 1 79.49 156 CYS B N 1
ATOM 2521 C CA . CYS B 1 156 ? -19.6 4.636 4.5 1 79.49 156 CYS B CA 1
ATOM 2522 C C . CYS B 1 156 ? -18.861 5.904 4.912 1 79.49 156 CYS B C 1
ATOM 2524 O O . CYS B 1 156 ? -17.997 6.389 4.179 1 79.49 156 CYS B O 1
ATOM 2526 N N . LYS B 1 157 ? -19.343 6.424 6.074 1 82.9 157 LYS B N 1
ATOM 2527 C CA . LYS B 1 157 ? -18.583 7.431 6.809 1 82.9 157 LYS B CA 1
ATOM 2528 C C . LYS B 1 157 ? -17.919 6.827 8.043 1 82.9 157 LYS B C 1
ATOM 2530 O O . LYS B 1 157 ? -18.572 6.139 8.832 1 82.9 157 LYS B O 1
ATOM 2535 N N . LEU B 1 158 ? -16.608 7.079 8.168 1 87.43 158 LEU B N 1
ATOM 2536 C CA . LEU B 1 158 ? -15.854 6.453 9.249 1 87.43 158 LEU B CA 1
ATOM 2537 C C . LEU B 1 158 ? -15.255 7.505 10.175 1 87.43 158 LEU B C 1
ATOM 2539 O O . LEU B 1 158 ? -14.703 8.505 9.711 1 87.43 158 LEU B O 1
ATOM 2543 N N . THR B 1 159 ? -15.432 7.314 11.452 1 90.33 159 THR B N 1
ATOM 2544 C CA . THR B 1 159 ? -14.744 8.109 12.462 1 90.33 159 THR B CA 1
ATOM 2545 C C . THR B 1 159 ? -13.781 7.242 13.269 1 90.33 159 THR B C 1
ATOM 2547 O O . THR B 1 159 ? -14.199 6.285 13.923 1 90.33 159 THR B O 1
ATOM 2550 N N . LEU B 1 160 ? -12.47 7.522 13.106 1 90.63 160 LEU B N 1
ATOM 2551 C CA . LEU B 1 160 ? -11.495 6.83 13.943 1 90.63 160 LEU B CA 1
ATOM 2552 C C . LEU B 1 160 ? -11.691 7.186 15.413 1 90.63 160 LEU B C 1
ATOM 2554 O O . LEU B 1 160 ? -11.717 8.365 15.772 1 90.63 160 LEU B O 1
ATOM 2558 N N . PRO B 1 161 ? -11.813 6.206 16.153 1 88.77 161 PRO B N 1
ATOM 2559 C CA . PRO B 1 161 ? -12.137 6.473 17.556 1 88.77 161 PRO B CA 1
ATOM 2560 C C . PRO B 1 161 ? -10.999 7.164 18.303 1 88.77 161 PRO B C 1
ATOM 2562 O O . PRO B 1 161 ? -9.829 6.986 17.955 1 88.77 161 PRO B O 1
ATOM 2565 N N . SER B 1 162 ? -11.28 7.787 19.335 1 89.61 162 SER B N 1
ATOM 2566 C CA . SER B 1 162 ? -10.333 8.503 20.183 1 89.61 162 SER B CA 1
ATOM 2567 C C . SER B 1 162 ? -9.373 7.541 20.875 1 89.61 162 SER B C 1
ATOM 2569 O O . SER B 1 162 ? -9.77 6.449 21.287 1 89.61 162 SER B O 1
ATOM 2571 N N . ARG B 1 163 ? -8.067 7.981 20.993 1 78.03 163 ARG B N 1
ATOM 2572 C CA . ARG B 1 163 ? -7.05 7.225 21.717 1 78.03 163 ARG B CA 1
ATOM 2573 C C . ARG B 1 163 ? -7.127 7.499 23.215 1 78.03 163 ARG B C 1
ATOM 2575 O O . ARG B 1 163 ? -6.4 6.888 24.001 1 78.03 163 ARG B O 1
ATOM 2582 N N . ALA B 1 164 ? -7.827 8.649 23.678 1 67.88 164 ALA B N 1
ATOM 2583 C CA . ALA B 1 164 ? -7.972 9.032 25.08 1 67.88 164 ALA B CA 1
ATOM 2584 C C . ALA B 1 164 ? -8.809 8.01 25.844 1 67.88 164 ALA B C 1
ATOM 2586 O O . ALA B 1 164 ? -9.66 7.335 25.261 1 67.88 164 ALA B O 1
#

Organism: NCBI:txid185642

pLDDT: mean 94.43, std 7.23, range [64.37, 98.94]